Protein AF-A0A9D5ZV76-F1 (afdb_monomer_lite)

Structure (mmCIF, N/CA/C/O backbone):
data_AF-A0A9D5ZV76-F1
#
_entry.id   AF-A0A9D5ZV76-F1
#
loop_
_atom_site.group_PDB
_atom_site.id
_atom_site.type_symbol
_atom_site.label_atom_id
_atom_site.label_alt_id
_atom_site.label_comp_id
_atom_site.label_asym_id
_atom_site.label_entity_id
_atom_site.label_seq_id
_atom_site.pdbx_PDB_ins_code
_atom_site.Cartn_x
_atom_site.Cartn_y
_atom_site.Cartn_z
_atom_site.occupancy
_atom_site.B_iso_or_equiv
_atom_site.auth_seq_id
_atom_site.auth_comp_id
_atom_site.auth_asym_id
_atom_site.auth_atom_id
_atom_site.pdbx_PDB_model_num
ATOM 1 N N . MET A 1 1 ? 15.035 58.377 7.383 1.00 55.41 1 MET A N 1
ATOM 2 C CA . MET A 1 1 ? 15.028 57.016 6.794 1.00 55.41 1 MET A CA 1
ATOM 3 C C . MET A 1 1 ? 15.167 56.003 7.916 1.00 55.41 1 MET A C 1
ATOM 5 O O . MET A 1 1 ? 16.217 55.936 8.545 1.00 55.41 1 MET A O 1
ATOM 9 N N . ASN A 1 2 ? 14.094 55.275 8.219 1.00 76.81 2 ASN A N 1
ATOM 10 C CA . ASN A 1 2 ? 14.031 54.406 9.392 1.00 76.81 2 ASN A CA 1
ATOM 11 C C . ASN A 1 2 ? 14.701 53.069 9.065 1.00 76.81 2 ASN A C 1
ATOM 13 O O . ASN A 1 2 ? 14.183 52.285 8.274 1.00 76.81 2 ASN A O 1
ATOM 17 N N . LYS A 1 3 ? 15.867 52.813 9.670 1.00 83.25 3 LYS A N 1
ATOM 18 C CA . LYS A 1 3 ? 16.652 51.578 9.477 1.00 83.25 3 LYS A CA 1
ATOM 19 C C . LYS A 1 3 ? 15.865 50.304 9.829 1.00 83.25 3 LYS A C 1
ATOM 21 O O . LYS A 1 3 ? 16.201 49.228 9.349 1.00 83.25 3 LYS A O 1
ATOM 26 N N . SER A 1 4 ? 14.802 50.433 10.622 1.00 85.06 4 SER A N 1
ATOM 27 C CA . SER A 1 4 ? 13.889 49.347 10.987 1.00 85.06 4 SER A CA 1
ATOM 28 C C . SER A 1 4 ? 13.090 48.783 9.805 1.00 85.06 4 SER A C 1
ATOM 30 O O . SER A 1 4 ? 12.736 47.608 9.838 1.00 85.06 4 SER A O 1
ATOM 32 N N . GLY A 1 5 ? 12.849 49.564 8.744 1.00 89.06 5 GLY A N 1
ATOM 33 C CA . GLY A 1 5 ? 12.076 49.103 7.583 1.00 89.06 5 GLY A CA 1
ATOM 34 C C . GLY A 1 5 ? 12.747 47.952 6.826 1.00 89.06 5 GLY A C 1
ATOM 35 O O . GLY A 1 5 ? 12.095 46.963 6.508 1.00 89.06 5 GLY A O 1
ATOM 36 N N . TYR A 1 6 ? 14.065 48.036 6.616 1.00 92.44 6 TYR A N 1
ATOM 37 C CA . TYR A 1 6 ? 14.824 47.024 5.868 1.00 92.44 6 TYR A CA 1
ATOM 38 C C . TYR A 1 6 ? 14.923 45.679 6.602 1.00 92.44 6 TYR A C 1
ATOM 40 O O . TYR A 1 6 ? 14.902 44.617 5.978 1.00 92.44 6 TYR A O 1
ATOM 48 N N . TRP A 1 7 ? 14.989 45.713 7.935 1.00 95.50 7 TRP A N 1
ATOM 49 C CA . TRP A 1 7 ? 15.006 44.499 8.751 1.00 95.50 7 TRP A CA 1
ATOM 50 C C . TRP A 1 7 ? 13.675 43.751 8.693 1.00 95.50 7 TRP A C 1
ATOM 52 O O . TRP A 1 7 ? 13.670 42.531 8.544 1.00 95.50 7 TRP A O 1
ATOM 62 N N . LEU A 1 8 ? 12.551 44.473 8.735 1.00 94.44 8 LEU A N 1
ATOM 63 C CA . LEU A 1 8 ? 11.224 43.866 8.617 1.00 94.44 8 LEU A CA 1
ATOM 64 C C . LEU A 1 8 ? 11.006 43.231 7.239 1.00 94.44 8 LEU A C 1
ATOM 66 O O . LEU A 1 8 ? 10.490 42.118 7.161 1.00 94.44 8 LEU A O 1
ATOM 70 N N . THR A 1 9 ? 11.454 43.880 6.158 1.00 94.94 9 THR A N 1
ATOM 71 C CA . THR A 1 9 ? 11.367 43.293 4.810 1.00 94.94 9 THR A CA 1
ATOM 72 C C . THR A 1 9 ? 12.230 42.040 4.669 1.00 94.94 9 THR A C 1
ATOM 74 O O . THR A 1 9 ? 11.778 41.051 4.094 1.00 94.94 9 THR A O 1
ATOM 77 N N . GLY A 1 10 ? 13.444 42.046 5.234 1.00 95.81 10 GLY A N 1
ATOM 78 C CA . GLY A 1 10 ? 14.329 40.879 5.219 1.00 95.81 10 GLY A CA 1
ATOM 79 C C . GLY A 1 10 ? 13.747 39.697 5.996 1.00 95.81 10 GLY A C 1
ATOM 80 O O . GLY A 1 10 ? 13.737 38.573 5.496 1.00 95.81 10 GLY A O 1
ATOM 81 N N . LEU A 1 11 ? 13.190 39.956 7.183 1.00 96.94 11 LEU A N 1
ATOM 82 C CA . LEU A 1 11 ? 12.533 38.929 7.992 1.00 96.94 11 LEU A CA 1
ATOM 83 C C . LEU A 1 11 ? 11.298 38.349 7.286 1.00 96.94 11 LEU A C 1
ATOM 85 O O . LEU A 1 11 ? 11.102 37.136 7.301 1.00 96.94 11 LEU A O 1
ATOM 89 N N . GLY A 1 12 ? 10.496 39.193 6.629 1.00 97.75 12 GLY A N 1
ATOM 90 C CA . GLY A 1 12 ? 9.333 38.746 5.859 1.00 97.75 12 GLY A CA 1
ATOM 91 C C . GLY A 1 12 ? 9.705 37.789 4.723 1.00 97.75 12 GLY A C 1
ATOM 92 O O . GLY A 1 12 ? 9.112 36.718 4.603 1.00 97.75 12 GLY A O 1
ATOM 93 N N . LEU A 1 13 ? 10.734 38.129 3.939 1.00 97.50 13 LEU A N 1
ATOM 94 C CA . LEU A 1 13 ? 11.263 37.264 2.875 1.00 97.50 13 LEU A CA 1
ATOM 95 C C . LEU A 1 13 ? 11.788 35.930 3.422 1.00 97.50 13 LEU A C 1
ATOM 97 O O . LEU A 1 13 ? 11.512 34.877 2.848 1.00 97.50 13 LEU A O 1
ATOM 101 N N . PHE A 1 14 ? 12.501 35.963 4.549 1.00 97.50 14 PHE A N 1
ATOM 102 C CA . PHE A 1 14 ? 13.021 34.755 5.186 1.00 97.50 14 PHE A CA 1
ATOM 103 C C . PHE A 1 14 ? 11.900 33.816 5.651 1.00 97.50 14 PHE A C 1
ATOM 105 O O . PHE A 1 14 ? 11.930 32.624 5.345 1.00 97.50 14 PHE A O 1
ATOM 112 N N . LEU A 1 15 ? 10.886 34.346 6.343 1.00 98.19 15 LEU A N 1
ATOM 113 C CA . LEU A 1 15 ? 9.745 33.553 6.807 1.00 98.19 15 LEU A CA 1
ATOM 114 C C . LEU A 1 15 ? 8.956 32.959 5.638 1.00 98.19 15 LEU A C 1
ATOM 116 O O . LEU A 1 15 ? 8.587 31.788 5.681 1.00 98.19 15 LEU A O 1
ATOM 120 N N . MET A 1 16 ? 8.762 33.724 4.562 1.00 98.00 16 MET A N 1
ATOM 121 C CA . MET A 1 16 ? 8.108 33.224 3.352 1.00 98.00 16 MET A CA 1
ATOM 122 C C . MET A 1 16 ? 8.901 32.076 2.706 1.00 98.00 16 MET A C 1
ATOM 124 O O . MET A 1 16 ? 8.315 31.063 2.316 1.00 98.00 16 MET A O 1
ATOM 128 N N . GLY A 1 17 ? 10.232 32.189 2.652 1.00 97.62 17 GLY A N 1
ATOM 129 C CA . GLY A 1 17 ? 11.115 31.111 2.206 1.00 97.62 17 GLY A CA 1
ATOM 130 C C . GLY A 1 17 ? 11.022 29.865 3.092 1.00 97.62 17 GLY A C 1
ATOM 131 O O . GLY A 1 17 ? 10.865 28.759 2.576 1.00 97.62 17 GLY A O 1
ATOM 132 N N . ALA A 1 18 ? 11.033 30.034 4.418 1.00 97.75 18 ALA A N 1
ATOM 133 C CA . ALA A 1 18 ? 10.911 28.932 5.373 1.00 97.75 18 ALA A CA 1
ATOM 134 C C . ALA A 1 18 ? 9.564 28.200 5.250 1.00 97.75 18 ALA A C 1
ATOM 136 O O . ALA A 1 18 ? 9.533 26.970 5.205 1.00 97.75 18 ALA A O 1
ATOM 137 N N . CYS A 1 19 ? 8.457 28.939 5.122 1.00 97.50 19 CYS A N 1
ATOM 138 C CA . CYS A 1 19 ? 7.135 28.355 4.895 1.00 97.50 19 CYS A CA 1
ATOM 139 C C . CYS A 1 19 ? 7.075 27.588 3.567 1.00 97.50 19 CYS A C 1
ATOM 141 O O . CYS A 1 19 ? 6.565 26.470 3.527 1.00 97.50 19 CYS A O 1
ATOM 143 N N . THR A 1 20 ? 7.639 28.150 2.494 1.00 97.69 20 THR A N 1
ATOM 144 C CA . THR A 1 20 ? 7.675 27.494 1.177 1.00 97.69 20 THR A CA 1
ATOM 145 C C . THR A 1 20 ? 8.504 26.207 1.228 1.00 97.69 20 THR A C 1
ATOM 147 O O . THR A 1 20 ? 8.063 25.171 0.733 1.00 97.69 20 THR A O 1
ATOM 150 N N . GLY A 1 21 ? 9.665 26.236 1.891 1.00 96.69 21 GLY A N 1
ATOM 151 C CA . GLY A 1 21 ? 10.516 25.062 2.090 1.00 96.69 21 GLY A CA 1
ATOM 152 C C . GLY A 1 21 ? 9.842 23.968 2.920 1.00 96.69 21 GLY A C 1
ATOM 153 O O . GLY A 1 21 ? 9.902 22.798 2.549 1.00 96.69 21 GLY A O 1
ATOM 154 N N . ALA A 1 22 ? 9.145 24.334 4.000 1.00 96.06 22 ALA A N 1
ATOM 155 C CA . ALA A 1 22 ? 8.416 23.381 4.835 1.00 96.06 22 ALA A CA 1
ATOM 156 C C . ALA A 1 22 ? 7.269 22.699 4.071 1.00 96.06 22 ALA A C 1
ATOM 158 O O . ALA A 1 22 ? 7.100 21.485 4.174 1.00 96.06 22 ALA A O 1
ATOM 159 N N . LEU A 1 23 ? 6.515 23.455 3.266 1.00 95.62 23 LEU A N 1
ATOM 160 C CA . LEU A 1 23 ? 5.439 22.904 2.438 1.00 95.62 23 LEU A CA 1
ATOM 161 C C . LEU A 1 23 ? 5.978 21.995 1.330 1.00 95.62 23 LEU A C 1
ATOM 163 O O . LEU A 1 23 ? 5.453 20.900 1.135 1.00 95.62 23 LEU A O 1
ATOM 167 N N . ALA A 1 24 ? 7.046 22.410 0.643 1.00 94.12 24 ALA A N 1
ATOM 168 C CA . ALA A 1 24 ? 7.687 21.596 -0.386 1.00 94.12 24 ALA A CA 1
ATOM 169 C C . ALA A 1 24 ? 8.239 20.282 0.194 1.00 94.12 24 ALA A C 1
ATOM 171 O O . ALA A 1 24 ? 8.002 19.214 -0.367 1.00 94.12 24 ALA A O 1
ATOM 172 N N . MET A 1 25 ? 8.909 20.343 1.351 1.00 93.12 25 MET A N 1
ATOM 173 C CA . MET A 1 25 ? 9.415 19.155 2.042 1.00 93.12 25 MET A CA 1
ATOM 174 C C . MET A 1 25 ? 8.275 18.250 2.527 1.00 93.12 25 MET A C 1
ATOM 176 O O . MET A 1 25 ? 8.354 17.034 2.375 1.00 93.12 25 MET A O 1
ATOM 180 N N . GLY A 1 26 ? 7.193 18.822 3.062 1.00 85.00 26 GLY A N 1
ATOM 181 C CA . GLY A 1 26 ? 6.014 18.064 3.485 1.00 85.00 26 GLY A CA 1
ATOM 182 C C . GLY A 1 26 ? 5.343 17.326 2.326 1.00 85.00 26 GLY A C 1
ATOM 183 O O . GLY A 1 26 ? 5.032 16.143 2.451 1.00 85.00 26 GLY A O 1
ATOM 184 N N . ALA A 1 27 ? 5.185 17.988 1.177 1.00 84.56 27 ALA A N 1
ATOM 185 C CA . ALA A 1 27 ? 4.652 17.365 -0.032 1.00 84.56 27 ALA A CA 1
ATOM 186 C C . ALA A 1 27 ? 5.570 16.246 -0.549 1.00 84.56 27 ALA A C 1
ATOM 188 O O . ALA A 1 27 ? 5.090 15.167 -0.892 1.00 84.56 27 ALA A O 1
ATOM 189 N N . TRP A 1 28 ? 6.886 16.472 -0.547 1.00 85.12 28 TRP A N 1
ATOM 190 C CA . TRP A 1 28 ? 7.865 15.473 -0.972 1.00 85.12 28 TRP A CA 1
ATOM 191 C C . TRP A 1 28 ? 7.880 14.244 -0.057 1.00 85.12 28 TRP A C 1
ATOM 193 O O . TRP A 1 28 ? 7.827 13.120 -0.547 1.00 85.12 28 TRP A O 1
ATOM 203 N N . LEU A 1 29 ? 7.869 14.435 1.266 1.00 82.06 29 LEU A N 1
ATOM 204 C CA . LEU A 1 29 ? 7.793 13.337 2.235 1.00 82.06 29 LEU A CA 1
ATOM 205 C C . LEU A 1 29 ? 6.485 12.554 2.116 1.00 82.06 29 LEU A C 1
ATOM 207 O O . LEU A 1 29 ? 6.484 11.337 2.284 1.00 82.06 29 LEU A O 1
ATOM 211 N N . PHE A 1 30 ? 5.377 13.230 1.813 1.00 76.38 30 PHE A N 1
ATOM 212 C CA . PHE A 1 30 ? 4.097 12.567 1.598 1.00 76.38 30 PHE A CA 1
ATOM 213 C C . PHE A 1 30 ? 4.098 11.718 0.319 1.00 76.38 30 PHE A C 1
ATOM 215 O O . PHE A 1 30 ? 3.565 10.609 0.317 1.00 76.38 30 PHE A O 1
ATOM 222 N N . ASP A 1 31 ? 4.726 12.211 -0.752 1.00 74.19 31 ASP A N 1
ATOM 223 C CA . ASP A 1 31 ? 4.812 11.500 -2.030 1.00 74.19 31 ASP A CA 1
ATOM 224 C C . ASP A 1 31 ? 5.818 10.334 -1.984 1.00 74.19 31 ASP A C 1
ATOM 226 O O . ASP A 1 31 ? 5.515 9.237 -2.450 1.00 74.19 31 ASP A O 1
ATOM 230 N N . MET A 1 32 ? 6.978 10.519 -1.340 1.00 74.75 32 MET A N 1
ATOM 231 C CA . MET A 1 32 ? 7.972 9.453 -1.149 1.00 74.75 32 MET A CA 1
ATOM 232 C C . MET A 1 32 ? 7.568 8.423 -0.091 1.00 74.75 32 MET A C 1
ATOM 234 O O . MET A 1 32 ? 7.885 7.242 -0.222 1.00 74.75 32 MET A O 1
ATOM 238 N N . GLY A 1 33 ? 6.901 8.858 0.978 1.00 71.75 33 GLY A N 1
ATOM 239 C CA . GLY A 1 33 ? 6.604 8.021 2.138 1.00 71.7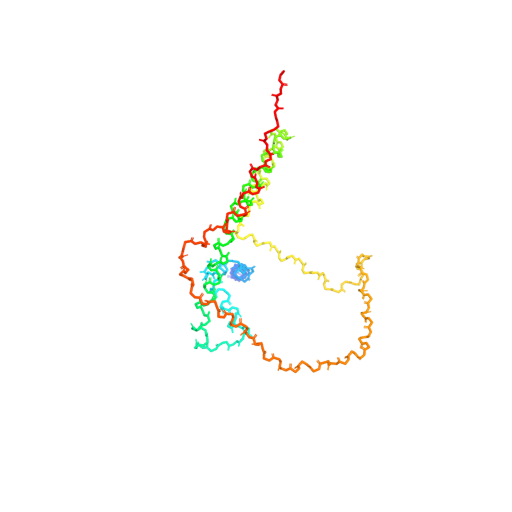5 33 GLY A CA 1
ATOM 240 C C . GLY A 1 33 ? 5.453 7.042 1.930 1.00 71.75 33 GLY A C 1
ATOM 241 O O . GLY A 1 33 ? 5.257 6.160 2.764 1.00 71.75 33 GLY A O 1
ATOM 242 N N . ASN A 1 34 ? 4.689 7.170 0.839 1.00 74.88 34 ASN A N 1
ATOM 243 C CA . ASN A 1 34 ? 3.498 6.362 0.613 1.00 74.88 34 ASN A CA 1
ATOM 244 C C . ASN A 1 34 ? 3.615 5.484 -0.648 1.00 74.88 34 ASN A C 1
ATOM 246 O O . ASN A 1 34 ? 3.004 5.781 -1.680 1.00 74.88 34 ASN A O 1
ATOM 250 N N . PRO A 1 35 ? 4.357 4.359 -0.582 1.00 72.56 35 PRO A N 1
ATOM 251 C CA . PRO A 1 35 ? 4.463 3.421 -1.702 1.00 72.56 35 PRO A CA 1
ATOM 252 C C . PRO A 1 35 ? 3.092 2.880 -2.136 1.00 72.56 35 PRO A C 1
ATOM 254 O O . PRO A 1 35 ? 2.901 2.566 -3.310 1.00 72.56 35 PRO A O 1
ATOM 257 N N . MET A 1 36 ? 2.117 2.837 -1.221 1.00 73.19 36 MET A N 1
ATOM 258 C CA . MET A 1 36 ? 0.745 2.437 -1.533 1.00 73.19 36 MET A CA 1
ATOM 259 C C . MET A 1 36 ? 0.010 3.491 -2.363 1.00 73.19 36 MET A C 1
ATOM 261 O O . MET A 1 36 ? -0.656 3.124 -3.323 1.00 73.19 36 MET A O 1
ATOM 265 N N . ALA A 1 37 ? 0.187 4.787 -2.088 1.00 78.56 37 ALA A N 1
ATOM 266 C CA . ALA A 1 37 ? -0.384 5.845 -2.929 1.00 78.56 37 ALA A CA 1
ATOM 267 C C . ALA A 1 37 ? 0.194 5.812 -4.353 1.00 78.56 37 ALA A C 1
ATOM 269 O O . ALA A 1 37 ? -0.525 6.014 -5.333 1.00 78.56 37 ALA A O 1
ATOM 270 N N . ARG A 1 38 ? 1.490 5.502 -4.489 1.00 79.62 38 ARG A N 1
ATOM 271 C CA . ARG A 1 38 ? 2.120 5.298 -5.802 1.00 79.62 38 ARG A CA 1
ATOM 272 C C . ARG A 1 38 ? 1.527 4.082 -6.528 1.00 79.62 38 ARG A C 1
ATOM 274 O O . ARG A 1 38 ? 1.250 4.165 -7.724 1.00 79.62 38 ARG A O 1
ATOM 281 N N . MET A 1 39 ? 1.282 2.986 -5.807 1.00 84.56 39 MET A N 1
ATOM 282 C CA . MET A 1 39 ? 0.600 1.798 -6.333 1.00 84.56 39 MET A CA 1
ATOM 283 C C . MET A 1 39 ? -0.852 2.087 -6.747 1.00 84.56 39 MET A C 1
ATOM 285 O O . MET A 1 39 ? -1.285 1.595 -7.783 1.00 84.56 39 MET A O 1
ATOM 289 N N . GLU A 1 40 ? -1.594 2.904 -5.996 1.00 83.06 40 GLU A N 1
ATOM 290 C CA . GLU A 1 40 ? -2.968 3.305 -6.338 1.00 83.06 40 GLU A CA 1
ATOM 291 C C . GLU A 1 40 ? -3.028 4.162 -7.609 1.00 83.06 40 GLU A C 1
ATOM 293 O O . GLU A 1 40 ? -3.902 3.946 -8.445 1.00 83.06 40 GLU A O 1
ATOM 298 N N . ARG A 1 41 ? -2.083 5.096 -7.798 1.00 84.88 41 ARG A N 1
ATOM 299 C CA . ARG A 1 41 ? -2.043 5.959 -8.994 1.00 84.88 41 ARG A CA 1
ATOM 300 C C . ARG A 1 41 ? -1.681 5.200 -10.271 1.00 84.88 41 ARG A C 1
ATOM 302 O O . ARG A 1 41 ? -2.255 5.474 -11.318 1.00 84.88 41 ARG A O 1
ATOM 309 N N . MET A 1 42 ? -0.700 4.299 -10.205 1.00 88.81 42 MET A N 1
ATOM 310 C CA . MET A 1 42 ? -0.189 3.592 -11.392 1.00 88.81 42 MET A CA 1
ATOM 311 C C . MET A 1 42 ? -0.889 2.248 -11.632 1.00 88.81 42 MET A C 1
ATOM 313 O O . MET A 1 42 ? -0.852 1.716 -12.738 1.00 88.81 42 MET A O 1
ATOM 317 N N . GLY A 1 43 ? -1.526 1.693 -10.602 1.00 91.56 43 GLY A N 1
ATOM 318 C CA . GLY A 1 43 ? -2.043 0.333 -10.585 1.00 91.56 43 GLY A CA 1
ATOM 319 C C . GLY A 1 43 ? -0.995 -0.690 -10.114 1.00 91.56 43 GLY A C 1
ATOM 320 O O . GLY A 1 43 ? 0.216 -0.475 -10.247 1.00 91.56 43 GLY A O 1
ATOM 321 N N . PRO A 1 44 ? -1.440 -1.842 -9.579 1.00 90.94 44 PRO A N 1
ATOM 322 C CA . PRO A 1 44 ? -0.557 -2.847 -8.986 1.00 90.94 44 PRO A CA 1
ATOM 323 C C . PRO A 1 44 ? 0.411 -3.459 -10.006 1.00 90.94 44 PRO A C 1
ATOM 325 O O . PRO A 1 44 ? 1.592 -3.620 -9.711 1.00 90.94 44 PRO A O 1
ATOM 328 N N . ALA A 1 45 ? -0.051 -3.739 -11.228 1.00 93.69 45 ALA A N 1
ATOM 329 C CA . ALA A 1 45 ? 0.796 -4.305 -12.277 1.00 93.69 45 ALA A CA 1
ATOM 330 C C . ALA A 1 45 ? 1.903 -3.333 -12.717 1.00 93.69 45 ALA A C 1
ATOM 332 O O . ALA A 1 45 ? 3.059 -3.734 -12.848 1.00 93.69 45 ALA A O 1
ATOM 333 N N . ALA A 1 46 ? 1.580 -2.047 -12.883 1.00 93.94 46 ALA A N 1
ATOM 334 C CA . ALA A 1 46 ? 2.562 -1.034 -13.259 1.00 93.94 46 ALA A CA 1
ATOM 335 C C . ALA A 1 46 ? 3.585 -0.787 -12.144 1.00 93.94 46 ALA A C 1
ATOM 337 O O . ALA A 1 46 ? 4.766 -0.635 -12.433 1.00 93.94 46 ALA A O 1
ATOM 338 N N . PHE A 1 47 ? 3.153 -0.804 -10.878 1.00 93.50 47 PHE A N 1
ATOM 339 C CA . PHE A 1 47 ? 4.050 -0.685 -9.728 1.00 93.50 47 PHE A CA 1
ATOM 340 C C . PHE A 1 47 ? 5.068 -1.833 -9.665 1.00 93.50 47 PHE A C 1
ATOM 342 O O . PHE A 1 47 ? 6.257 -1.596 -9.456 1.00 93.50 47 PHE A O 1
ATOM 349 N N . ILE A 1 48 ? 4.627 -3.073 -9.899 1.00 94.44 48 ILE A N 1
ATOM 350 C CA . ILE A 1 48 ? 5.534 -4.227 -9.963 1.00 94.44 48 ILE A CA 1
ATOM 351 C C . ILE A 1 48 ? 6.465 -4.128 -11.173 1.00 94.44 48 ILE A C 1
ATOM 353 O O . ILE A 1 48 ? 7.659 -4.380 -11.032 1.00 94.44 48 ILE A O 1
ATOM 357 N N . MET A 1 49 ? 5.959 -3.716 -12.339 1.00 97.25 49 MET A N 1
ATOM 358 C CA . MET A 1 49 ? 6.799 -3.527 -13.525 1.00 97.25 49 MET A CA 1
ATOM 359 C C . MET A 1 49 ? 7.861 -2.443 -13.330 1.00 97.25 49 MET A C 1
ATOM 361 O O . MET A 1 49 ? 8.994 -2.662 -13.732 1.00 97.25 49 MET A O 1
ATOM 365 N N . ASP A 1 50 ? 7.526 -1.315 -12.698 1.00 94.62 50 ASP A N 1
ATOM 366 C CA . ASP A 1 50 ? 8.477 -0.242 -12.362 1.00 94.62 50 ASP A CA 1
ATOM 367 C C . ASP A 1 50 ? 9.600 -0.756 -11.453 1.00 94.62 50 ASP A C 1
ATOM 369 O O . ASP A 1 50 ? 10.777 -0.484 -11.681 1.00 94.62 50 ASP A O 1
ATOM 373 N N . ARG A 1 51 ? 9.248 -1.588 -10.466 1.00 93.94 51 ARG A N 1
ATOM 374 C CA . ARG A 1 51 ? 10.235 -2.190 -9.572 1.00 93.94 51 ARG A CA 1
ATOM 375 C C . ARG A 1 51 ? 11.128 -3.204 -10.289 1.00 93.94 51 ARG A C 1
ATOM 377 O O . ARG A 1 51 ? 12.345 -3.133 -10.139 1.00 93.94 51 ARG A O 1
ATOM 384 N N . LEU A 1 52 ? 10.543 -4.097 -11.091 1.00 96.38 52 LEU A N 1
ATOM 385 C CA . LEU A 1 52 ? 11.296 -5.061 -11.904 1.00 96.38 52 LEU A CA 1
ATOM 386 C C . LEU A 1 52 ? 12.250 -4.352 -12.869 1.00 96.38 52 LEU A C 1
ATOM 388 O O . LEU A 1 52 ? 13.391 -4.776 -13.014 1.00 96.38 52 LEU A O 1
ATOM 392 N N . ASP A 1 53 ? 11.801 -3.263 -13.488 1.00 96.00 53 ASP A N 1
ATOM 393 C CA . ASP A 1 53 ? 12.622 -2.457 -14.387 1.00 96.00 53 ASP A CA 1
ATOM 394 C C . ASP A 1 53 ? 13.802 -1.814 -13.640 1.00 96.00 53 ASP A C 1
ATOM 396 O O . ASP A 1 53 ? 14.944 -1.916 -14.083 1.00 96.00 53 ASP A O 1
ATOM 400 N N . SER A 1 54 ? 13.550 -1.246 -12.452 1.00 94.44 54 SER A N 1
ATOM 401 C CA . SER A 1 54 ? 14.586 -0.605 -11.628 1.00 94.44 54 SER A CA 1
ATOM 402 C C . SER A 1 54 ? 15.647 -1.571 -11.088 1.00 94.44 54 SER A C 1
ATOM 404 O O . SER A 1 54 ? 16.812 -1.197 -10.976 1.00 94.44 54 SER A O 1
ATOM 406 N N . GLU A 1 55 ? 15.262 -2.806 -10.753 1.00 96.88 55 GLU A N 1
ATOM 407 C CA . GLU A 1 55 ? 16.161 -3.789 -10.135 1.00 96.88 55 GLU A CA 1
ATOM 408 C C . GLU A 1 55 ? 16.918 -4.626 -11.178 1.00 96.88 55 GLU A C 1
ATOM 410 O O . GLU A 1 55 ? 18.051 -5.036 -10.928 1.00 96.88 55 GLU A O 1
ATOM 415 N N . LEU A 1 56 ? 16.313 -4.882 -12.344 1.00 97.69 56 LEU A N 1
ATOM 416 C CA . LEU A 1 56 ? 16.862 -5.785 -13.365 1.00 97.69 56 LEU A CA 1
ATOM 417 C C . LEU A 1 56 ? 17.367 -5.061 -14.620 1.00 97.69 56 LEU A C 1
ATOM 419 O O . LEU A 1 56 ? 17.968 -5.715 -15.471 1.00 97.69 56 LEU A O 1
ATOM 423 N N . ALA A 1 57 ? 17.127 -3.749 -14.744 1.00 96.62 57 ALA A N 1
ATOM 424 C CA . ALA A 1 57 ? 17.453 -2.943 -15.923 1.00 96.62 57 ALA A CA 1
ATOM 425 C C . ALA A 1 57 ? 16.934 -3.590 -17.224 1.00 96.62 57 ALA A C 1
ATOM 427 O O . ALA A 1 57 ? 17.700 -3.928 -18.131 1.00 96.62 57 ALA A O 1
ATOM 428 N N . LEU A 1 58 ? 15.617 -3.820 -17.294 1.00 96.69 58 LEU A N 1
ATOM 429 C CA . LEU A 1 58 ? 14.993 -4.533 -18.408 1.00 96.69 58 LEU A CA 1
ATOM 430 C C . LEU A 1 58 ? 15.107 -3.730 -19.712 1.00 96.69 58 LEU A C 1
ATOM 432 O O . LEU A 1 58 ? 14.936 -2.515 -19.759 1.00 96.69 58 LEU A O 1
ATOM 436 N N . THR A 1 59 ? 15.334 -4.424 -20.828 1.00 97.88 59 THR A N 1
ATOM 437 C CA . THR A 1 59 ? 15.218 -3.788 -22.151 1.00 97.88 59 THR A CA 1
ATOM 438 C C . THR A 1 59 ? 13.751 -3.513 -22.495 1.00 97.88 59 THR A C 1
ATOM 440 O O . THR A 1 59 ? 12.856 -4.233 -22.047 1.00 97.88 59 THR A O 1
ATOM 443 N N . VAL A 1 60 ? 13.491 -2.535 -23.373 1.00 97.12 60 VAL A N 1
ATOM 444 C CA . VAL A 1 60 ? 12.127 -2.198 -23.841 1.00 97.12 60 VAL A CA 1
ATOM 445 C C . VAL A 1 60 ? 11.386 -3.438 -24.351 1.00 97.12 60 VAL A C 1
ATOM 447 O O . VAL A 1 60 ? 10.256 -3.702 -23.950 1.00 97.12 60 VAL A O 1
ATOM 450 N N . ARG A 1 61 ? 12.064 -4.272 -25.147 1.00 97.44 61 ARG A N 1
ATOM 451 C CA . ARG A 1 61 ? 11.487 -5.510 -25.683 1.00 97.44 61 ARG A CA 1
ATOM 452 C C . ARG A 1 61 ? 11.150 -6.530 -24.590 1.00 97.44 61 ARG A C 1
ATOM 454 O O . ARG A 1 61 ? 10.118 -7.186 -24.669 1.00 97.44 61 ARG A O 1
ATOM 461 N N . GLN A 1 62 ? 12.001 -6.697 -23.574 1.00 97.81 62 GLN A N 1
ATOM 462 C CA . GLN A 1 62 ? 11.695 -7.591 -22.447 1.00 97.81 62 GLN A CA 1
ATOM 463 C C . GLN A 1 62 ? 10.511 -7.070 -21.639 1.00 97.81 62 GLN A C 1
ATOM 465 O O . GLN A 1 62 ? 9.634 -7.847 -21.269 1.00 97.81 62 GLN A O 1
ATOM 470 N N . ARG A 1 63 ? 10.461 -5.757 -21.411 1.00 97.56 63 ARG A N 1
ATOM 471 C CA . ARG A 1 63 ? 9.358 -5.105 -20.711 1.00 97.56 63 ARG A CA 1
ATOM 472 C C . ARG A 1 63 ? 8.024 -5.349 -21.416 1.00 97.56 63 ARG A C 1
ATOM 474 O O . ARG A 1 63 ? 7.069 -5.736 -20.751 1.00 97.56 63 ARG A O 1
ATOM 481 N N . GLU A 1 64 ? 7.973 -5.194 -22.738 1.00 97.50 64 GLU A N 1
ATOM 482 C CA . GLU A 1 64 ? 6.777 -5.467 -23.553 1.00 97.50 64 GLU A CA 1
ATOM 483 C C . GLU A 1 64 ? 6.304 -6.924 -23.450 1.00 97.50 64 GLU A C 1
ATOM 485 O O . GLU A 1 64 ? 5.103 -7.179 -23.409 1.00 97.50 64 GLU A O 1
ATOM 490 N N . LEU A 1 65 ? 7.234 -7.880 -23.357 1.00 97.69 65 LEU A N 1
ATOM 491 C CA . LEU A 1 65 ? 6.909 -9.303 -23.221 1.00 97.69 65 LEU A CA 1
ATOM 492 C C . LEU A 1 65 ? 6.466 -9.687 -21.800 1.00 97.69 65 LEU A C 1
ATOM 494 O O . LEU A 1 65 ? 5.601 -10.546 -21.639 1.00 97.69 65 LEU A O 1
ATOM 498 N N . ILE A 1 66 ? 7.050 -9.071 -20.769 1.00 97.75 66 ILE A N 1
ATOM 499 C CA . ILE A 1 66 ? 6.785 -9.397 -19.357 1.00 97.75 66 ILE A CA 1
ATOM 500 C C . ILE A 1 66 ? 5.521 -8.697 -18.844 1.00 97.75 66 ILE A C 1
ATOM 502 O O . ILE A 1 66 ? 4.776 -9.284 -18.057 1.00 97.75 66 ILE A O 1
ATOM 506 N N . ALA A 1 67 ? 5.248 -7.471 -19.301 1.00 97.25 67 ALA A N 1
ATOM 507 C CA . ALA A 1 67 ? 4.099 -6.676 -18.873 1.00 97.25 67 ALA A CA 1
ATOM 508 C C . ALA A 1 67 ? 2.753 -7.435 -18.896 1.00 97.25 67 ALA A C 1
ATOM 510 O O . ALA A 1 67 ? 2.072 -7.422 -17.866 1.00 97.25 67 ALA A O 1
ATOM 511 N N . PRO A 1 68 ? 2.356 -8.136 -19.982 1.00 97.75 68 PRO A N 1
ATOM 512 C CA . PRO A 1 68 ? 1.089 -8.870 -19.993 1.00 97.75 68 PRO A CA 1
ATOM 513 C C . PRO A 1 68 ? 1.066 -10.038 -18.997 1.00 97.75 68 PRO A C 1
ATOM 515 O O . PRO A 1 68 ? 0.025 -10.300 -18.402 1.00 97.75 68 PRO A O 1
ATOM 518 N N . VAL A 1 69 ? 2.203 -10.701 -18.754 1.00 97.75 69 VAL A N 1
ATOM 519 C CA . VAL A 1 69 ? 2.300 -11.808 -17.785 1.00 97.75 69 VAL A CA 1
ATOM 520 C C . VAL A 1 69 ? 2.094 -11.295 -16.360 1.00 97.75 69 VAL A C 1
ATOM 522 O O . VAL A 1 69 ? 1.350 -11.892 -15.583 1.00 97.75 69 VAL A O 1
ATOM 525 N N . VAL A 1 70 ? 2.719 -10.167 -16.011 1.00 97.50 70 VAL A N 1
ATOM 526 C CA . VAL A 1 70 ? 2.547 -9.543 -14.690 1.00 97.50 70 VAL A CA 1
ATOM 527 C C . VAL A 1 70 ? 1.106 -9.078 -14.494 1.00 97.50 70 VAL A C 1
ATOM 529 O O . VAL A 1 70 ? 0.535 -9.338 -13.436 1.00 97.50 70 VAL A O 1
ATOM 532 N N . ALA A 1 71 ? 0.502 -8.447 -15.506 1.00 96.56 71 ALA A N 1
ATOM 533 C CA . ALA A 1 71 ? -0.899 -8.032 -15.455 1.00 96.56 71 ALA A CA 1
ATOM 534 C C . ALA A 1 71 ? -1.834 -9.228 -15.204 1.00 96.56 71 ALA A C 1
ATOM 536 O O . ALA A 1 71 ? -2.613 -9.208 -14.254 1.00 96.56 71 ALA A O 1
ATOM 537 N N . GLU A 1 72 ? -1.675 -10.315 -15.962 1.00 97.44 72 GLU A N 1
ATOM 538 C CA . GLU A 1 72 ? -2.481 -11.530 -15.802 1.00 97.44 72 GLU A CA 1
ATOM 539 C C . GLU A 1 72 ? -2.340 -12.152 -14.401 1.00 97.44 72 GLU A C 1
ATOM 541 O O . GLU A 1 72 ? -3.329 -12.578 -13.796 1.00 97.44 72 GLU A O 1
ATOM 546 N N . VAL A 1 73 ? -1.119 -12.214 -13.860 1.00 97.31 73 VAL A N 1
ATOM 547 C CA . VAL A 1 73 ? -0.878 -12.747 -12.510 1.00 97.31 73 VAL A CA 1
ATOM 548 C C . VAL A 1 73 ? -1.526 -11.860 -11.445 1.00 97.31 73 VAL A C 1
ATOM 550 O O . VAL A 1 73 ? -2.128 -12.390 -10.508 1.00 97.31 73 VAL A O 1
ATOM 553 N N . MET A 1 74 ? -1.445 -10.533 -11.585 1.00 95.06 74 MET A N 1
ATOM 554 C CA . MET A 1 74 ? -2.093 -9.596 -10.660 1.00 95.06 74 MET A CA 1
ATOM 555 C C . MET A 1 74 ? -3.617 -9.719 -10.705 1.00 95.06 74 MET A C 1
ATOM 557 O O . MET A 1 74 ? -4.241 -9.810 -9.648 1.00 95.06 74 MET A O 1
ATOM 561 N N . ASP A 1 75 ? -4.207 -9.816 -11.896 1.00 95.19 75 ASP A N 1
ATOM 562 C CA . ASP A 1 75 ? -5.655 -9.971 -12.070 1.00 95.19 75 ASP A CA 1
ATOM 563 C C . ASP A 1 75 ? -6.156 -11.276 -11.442 1.00 95.19 75 ASP A C 1
ATOM 565 O O . ASP A 1 75 ? -7.132 -11.285 -10.686 1.00 95.19 75 ASP A O 1
ATOM 569 N N . LYS A 1 76 ? -5.445 -12.390 -11.671 1.00 95.88 76 LYS A N 1
ATOM 570 C CA . LYS A 1 76 ? -5.751 -13.678 -11.027 1.00 95.88 76 LYS A CA 1
ATOM 571 C C . LYS A 1 76 ? -5.605 -13.599 -9.510 1.00 95.88 76 LYS A C 1
ATOM 573 O O . LYS A 1 76 ? -6.462 -14.104 -8.784 1.00 95.88 76 LYS A O 1
ATOM 578 N N . GLY A 1 77 ? -4.548 -12.950 -9.023 1.00 93.19 77 GLY A N 1
ATOM 579 C CA . GLY A 1 77 ? -4.336 -12.717 -7.597 1.00 93.19 77 GLY A CA 1
ATOM 580 C C . GLY A 1 77 ? -5.478 -11.916 -6.970 1.00 93.19 77 GLY A C 1
ATOM 581 O O . GLY A 1 77 ? -5.997 -12.297 -5.920 1.00 93.19 77 GLY A O 1
ATOM 582 N N . GLN A 1 78 ? -5.930 -10.850 -7.632 1.00 90.81 78 GLN A N 1
ATOM 583 C CA . GLN A 1 78 ? -7.048 -10.028 -7.174 1.00 90.81 78 GLN A CA 1
ATOM 584 C C . GLN A 1 78 ? -8.370 -10.801 -7.195 1.00 90.81 78 GLN A C 1
ATOM 586 O O . GLN A 1 78 ? -9.134 -10.726 -6.229 1.00 90.81 78 GLN A O 1
ATOM 591 N N . ALA A 1 79 ? -8.624 -11.581 -8.247 1.00 93.81 79 ALA A N 1
ATOM 592 C CA . ALA A 1 79 ? -9.808 -12.429 -8.355 1.00 93.81 79 ALA A CA 1
ATOM 593 C C . ALA A 1 79 ? -9.883 -13.465 -7.221 1.00 93.81 79 ALA A C 1
ATOM 595 O O . ALA A 1 79 ? -10.961 -13.702 -6.680 1.00 93.81 79 ALA A O 1
ATOM 596 N N . LEU A 1 80 ? -8.742 -14.035 -6.817 1.00 94.56 80 LEU A N 1
ATOM 597 C CA . LEU A 1 80 ? -8.656 -14.944 -5.670 1.00 94.56 80 LEU A CA 1
ATOM 598 C C . LEU A 1 80 ? -8.803 -14.217 -4.329 1.00 94.56 80 LEU A C 1
ATOM 600 O O . LEU A 1 80 ? -9.423 -14.742 -3.406 1.00 94.56 80 LEU A O 1
ATOM 604 N N . ARG A 1 81 ? -8.243 -13.010 -4.204 1.00 90.00 81 ARG A N 1
ATOM 605 C CA . ARG A 1 81 ? -8.243 -12.249 -2.948 1.00 90.00 81 ARG A CA 1
ATOM 606 C C . ARG A 1 81 ? -9.605 -11.642 -2.620 1.00 90.00 81 ARG A C 1
ATOM 608 O O . ARG A 1 81 ? -9.975 -11.596 -1.450 1.00 90.00 81 ARG A O 1
ATOM 615 N N . ARG A 1 82 ? -10.353 -11.191 -3.627 1.00 88.69 82 ARG A N 1
ATOM 616 C CA . ARG A 1 82 ? -11.652 -10.524 -3.460 1.00 88.69 82 ARG A CA 1
ATOM 617 C C . ARG A 1 82 ? -12.658 -11.310 -2.598 1.00 88.69 82 ARG A C 1
ATOM 619 O O . ARG A 1 82 ? -13.119 -10.737 -1.613 1.00 88.69 82 ARG A O 1
ATOM 626 N N . PRO A 1 83 ? -12.962 -12.597 -2.860 1.00 91.94 83 PRO A N 1
ATOM 627 C CA . PRO A 1 83 ? -13.884 -13.350 -2.008 1.00 91.94 83 PRO A CA 1
ATOM 628 C C . PRO A 1 83 ? -13.346 -13.548 -0.584 1.00 91.94 83 PRO A C 1
ATOM 630 O O . PRO A 1 83 ? -14.126 -13.544 0.366 1.00 91.94 83 PRO A O 1
ATOM 633 N N . CYS A 1 84 ? -12.026 -13.679 -0.411 1.00 88.75 84 CYS A N 1
ATOM 634 C CA . CYS A 1 84 ? -11.412 -13.771 0.915 1.00 88.75 84 CYS A CA 1
ATOM 635 C C . CYS A 1 84 ? -11.581 -12.469 1.705 1.00 88.75 84 CYS A C 1
ATOM 637 O O . CYS A 1 84 ? -11.946 -12.524 2.872 1.00 88.75 84 CYS A O 1
ATOM 639 N N . MET A 1 85 ? -11.389 -11.309 1.066 1.00 85.50 85 MET A N 1
ATOM 640 C CA . MET A 1 85 ? -11.606 -10.002 1.699 1.00 85.50 85 MET A CA 1
ATOM 641 C C . MET A 1 85 ? -13.071 -9.786 2.084 1.00 85.50 85 MET A C 1
ATOM 643 O O . MET A 1 85 ? -13.354 -9.253 3.152 1.00 85.50 85 MET A O 1
ATOM 647 N N . GLU A 1 86 ? -14.012 -10.213 1.240 1.00 88.31 86 GLU A N 1
ATOM 648 C CA . GLU A 1 86 ? -15.443 -10.146 1.557 1.00 88.31 86 GLU A CA 1
ATOM 649 C C . GLU A 1 86 ? -15.805 -11.052 2.746 1.00 88.31 86 GLU A C 1
ATOM 651 O O . GLU A 1 86 ? -16.584 -10.656 3.613 1.00 88.31 86 GLU A O 1
ATOM 656 N N . ALA A 1 87 ? -15.234 -12.258 2.813 1.00 91.38 87 ALA A N 1
ATOM 657 C CA . ALA A 1 87 ? -15.432 -13.173 3.935 1.00 91.38 87 ALA A CA 1
ATOM 658 C C . ALA A 1 87 ? -14.805 -12.641 5.234 1.00 91.38 87 ALA A C 1
ATOM 660 O O . ALA A 1 87 ? -15.430 -12.696 6.291 1.00 91.38 87 ALA A O 1
ATOM 661 N N . GLU A 1 88 ? -13.597 -12.088 5.148 1.00 88.38 88 GLU A N 1
ATOM 662 C CA . GLU A 1 88 ? -12.894 -11.450 6.259 1.00 88.38 88 GLU A CA 1
ATOM 663 C C . GLU A 1 88 ? -13.681 -10.248 6.800 1.00 88.38 88 GLU A C 1
ATOM 665 O O . GLU A 1 88 ? -13.901 -10.152 8.006 1.00 88.38 88 GLU A O 1
ATOM 670 N N . ALA A 1 89 ? -14.186 -9.375 5.922 1.00 88.44 89 ALA A N 1
ATOM 671 C CA . ALA A 1 89 ? -15.005 -8.230 6.318 1.00 88.44 89 ALA A CA 1
ATOM 672 C C . ALA A 1 89 ? -16.263 -8.657 7.089 1.00 88.44 89 ALA A C 1
ATOM 674 O O . ALA A 1 89 ? -16.566 -8.080 8.132 1.00 88.44 89 ALA A O 1
ATOM 675 N N . LYS A 1 90 ? -16.953 -9.707 6.626 1.00 93.50 90 LYS A N 1
ATOM 676 C CA . LYS A 1 90 ? -18.114 -10.271 7.333 1.00 93.50 90 LYS A CA 1
ATOM 677 C C . LYS A 1 90 ? -17.737 -10.823 8.701 1.00 93.50 90 LYS A C 1
ATOM 679 O O . LYS A 1 90 ? -18.431 -10.550 9.673 1.00 93.50 90 LYS A O 1
ATOM 684 N N . LEU A 1 91 ? -16.624 -11.551 8.793 1.00 94.12 91 LEU A N 1
ATOM 685 C CA . LEU A 1 91 ? -16.144 -12.094 10.063 1.00 94.12 91 LEU A CA 1
ATOM 686 C C . LEU A 1 91 ? -15.849 -10.977 11.078 1.00 94.12 91 LEU A C 1
ATOM 688 O O . LEU A 1 91 ? -16.196 -11.104 12.253 1.00 94.12 91 LEU A O 1
ATOM 692 N N . PHE A 1 92 ? -15.251 -9.871 10.626 1.00 92.62 92 PHE A N 1
ATOM 693 C CA . PHE A 1 92 ? -15.029 -8.695 11.467 1.00 92.62 92 PHE A CA 1
ATOM 694 C C . PHE A 1 92 ? -16.338 -8.034 11.908 1.00 92.62 92 PHE A C 1
ATOM 696 O O . PHE A 1 92 ? -16.472 -7.700 13.083 1.00 92.62 92 PHE A O 1
ATOM 703 N N . GLU A 1 93 ? -17.309 -7.873 11.007 1.00 94.12 93 GLU A N 1
ATOM 704 C CA . GLU A 1 93 ? -18.622 -7.297 11.331 1.00 94.12 93 GLU A CA 1
ATOM 705 C C . GLU A 1 93 ? -19.392 -8.166 12.340 1.00 94.12 93 GLU A C 1
ATOM 707 O O . GLU A 1 93 ? -19.932 -7.654 13.324 1.00 94.12 93 GLU A O 1
ATOM 712 N N . GLU A 1 94 ? -19.370 -9.490 12.171 1.00 96.19 94 GLU A N 1
ATOM 713 C CA . GLU A 1 94 ? -19.956 -10.438 13.124 1.00 96.19 94 GLU A CA 1
ATOM 714 C C . GLU A 1 94 ? -19.260 -10.385 14.491 1.00 96.19 94 GLU A C 1
ATOM 716 O O . GLU A 1 94 ? -19.922 -10.340 15.531 1.00 96.19 94 GLU A O 1
ATOM 721 N N . GLY A 1 95 ? -17.923 -10.374 14.504 1.00 96.06 95 GLY A N 1
ATOM 722 C CA . GLY A 1 95 ? -17.130 -10.240 15.725 1.00 96.06 95 GLY A CA 1
ATOM 723 C C . GLY A 1 95 ? -17.427 -8.934 16.462 1.00 96.06 95 GLY A C 1
ATOM 724 O O . GLY A 1 95 ? -17.650 -8.945 17.673 1.00 96.06 95 GLY A O 1
ATOM 725 N N . GLN A 1 96 ? -17.520 -7.821 15.731 1.00 96.56 96 GLN A N 1
ATOM 726 C CA . GLN A 1 96 ? -17.891 -6.519 16.281 1.00 96.56 96 GLN A CA 1
ATOM 727 C C . GLN A 1 96 ? -19.295 -6.545 16.898 1.00 96.56 96 GLN A C 1
ATOM 729 O O . GLN A 1 96 ? -19.483 -6.020 17.996 1.00 96.56 96 GLN A O 1
ATOM 734 N N . GLY A 1 97 ? -20.268 -7.188 16.243 1.00 96.69 97 GLY A N 1
ATOM 735 C CA . GLY A 1 97 ? -21.618 -7.364 16.784 1.00 96.69 97 GLY A CA 1
ATOM 736 C C . GLY A 1 97 ? -21.627 -8.147 18.099 1.00 96.69 97 GLY A C 1
ATOM 737 O O . GLY A 1 97 ? -22.247 -7.713 19.071 1.00 96.69 97 GLY A O 1
ATOM 738 N N . LYS A 1 98 ? -20.875 -9.255 18.161 1.00 98.00 98 LYS A N 1
ATOM 739 C CA . LYS A 1 98 ? -20.726 -10.071 19.379 1.00 98.00 98 LYS A CA 1
ATOM 740 C C . LYS A 1 98 ? -20.091 -9.284 20.525 1.00 98.00 98 LYS A C 1
ATOM 742 O O . LYS A 1 98 ? -20.563 -9.384 21.651 1.00 98.00 98 LYS A O 1
ATOM 747 N N . ILE A 1 99 ? -19.062 -8.481 20.244 1.00 97.69 99 ILE A N 1
ATOM 748 C CA . ILE A 1 99 ? -18.427 -7.618 21.250 1.00 97.69 99 ILE A CA 1
ATOM 749 C C . ILE A 1 99 ? -19.417 -6.560 21.746 1.00 97.69 99 ILE A C 1
ATOM 751 O O . ILE A 1 99 ? -19.598 -6.410 22.950 1.00 97.69 99 ILE A O 1
ATOM 755 N N . ASN A 1 100 ? -20.102 -5.861 20.837 1.00 97.62 100 ASN A N 1
ATOM 756 C CA . ASN A 1 100 ? -21.042 -4.797 21.195 1.00 97.62 100 ASN A CA 1
ATOM 757 C C . ASN A 1 100 ? -22.214 -5.292 22.052 1.00 97.62 100 ASN A C 1
ATOM 759 O O . ASN A 1 100 ? -22.676 -4.549 22.910 1.00 97.62 100 ASN A O 1
ATOM 763 N N . ALA A 1 101 ? -22.666 -6.533 21.858 1.00 98.06 101 ALA A N 1
ATOM 764 C CA . ALA A 1 101 ? -23.725 -7.133 22.668 1.00 98.06 101 ALA A CA 1
ATOM 765 C C . ALA A 1 101 ? -23.332 -7.340 24.145 1.00 98.06 101 ALA A C 1
ATOM 767 O O . ALA A 1 101 ? -24.209 -7.455 24.997 1.00 98.06 101 ALA A O 1
ATOM 768 N N . LEU A 1 102 ? -22.031 -7.390 24.453 1.00 98.31 102 LEU A N 1
ATOM 769 C CA . LEU A 1 102 ? -21.503 -7.565 25.812 1.00 98.31 102 LEU A CA 1
ATOM 770 C C . LEU A 1 102 ? -21.151 -6.237 26.499 1.00 98.31 102 LEU A C 1
ATOM 772 O O . LEU A 1 102 ? -20.826 -6.227 27.686 1.00 98.31 102 LEU A O 1
ATOM 776 N N . LEU A 1 103 ? -21.173 -5.128 25.761 1.00 97.69 103 LEU A N 1
ATOM 777 C CA . LEU A 1 103 ? -20.794 -3.810 26.257 1.00 97.69 103 LEU A CA 1
ATOM 778 C C . LEU A 1 103 ? -22.022 -3.013 26.698 1.00 97.69 103 LEU A C 1
ATOM 780 O O . LEU A 1 103 ? -23.123 -3.178 26.172 1.00 97.69 103 LEU A O 1
ATOM 784 N N . THR A 1 104 ? -21.828 -2.082 27.634 1.00 98.38 104 THR A N 1
ATOM 785 C CA . THR A 1 104 ? -22.863 -1.077 27.911 1.00 98.38 104 THR A CA 1
ATOM 786 C C . THR A 1 104 ? -23.052 -0.164 26.690 1.00 98.38 104 THR A C 1
ATOM 788 O O . THR A 1 104 ? -22.123 -0.020 25.887 1.00 98.38 104 THR A O 1
ATOM 791 N N . PRO A 1 105 ? -24.204 0.516 26.538 1.00 98.00 105 PRO A N 1
ATOM 792 C CA . PRO A 1 105 ? -24.436 1.407 25.397 1.00 98.00 105 PRO A CA 1
ATOM 793 C C . PRO A 1 105 ? -23.345 2.477 25.219 1.00 98.00 105 PRO A C 1
ATOM 795 O O . PRO A 1 105 ? -22.913 2.752 24.100 1.00 98.00 105 PRO A O 1
ATOM 798 N N . GLU A 1 106 ? -22.836 3.032 26.323 1.00 97.62 106 GLU A N 1
ATOM 799 C CA . GLU A 1 106 ? -21.750 4.021 26.304 1.00 97.62 106 GLU A CA 1
ATOM 800 C C . GLU A 1 106 ? -20.406 3.422 25.862 1.00 97.62 106 GLU A C 1
ATOM 802 O O . GLU A 1 106 ? -19.648 4.049 25.116 1.00 97.62 106 GLU A O 1
ATOM 807 N N . GLN A 1 107 ? -20.095 2.196 26.294 1.00 97.94 107 GLN A N 1
ATOM 808 C CA . GLN A 1 107 ? -18.878 1.490 25.888 1.00 97.94 107 GLN A CA 1
ATOM 809 C C . GLN A 1 107 ? -18.944 1.055 24.422 1.00 97.94 107 GLN A C 1
ATOM 811 O O . GLN A 1 107 ? -17.959 1.206 23.700 1.00 97.94 107 GLN A O 1
ATOM 816 N N . ALA A 1 108 ? -20.103 0.576 23.964 1.00 97.94 108 ALA A N 1
ATOM 817 C CA . ALA A 1 108 ? -20.333 0.200 22.575 1.00 97.94 108 ALA A CA 1
ATOM 818 C C . ALA A 1 108 ? -20.159 1.400 21.630 1.00 97.94 108 ALA A C 1
ATOM 820 O O . ALA A 1 108 ? -19.540 1.265 20.575 1.00 97.94 108 ALA A O 1
ATOM 821 N N . ALA A 1 109 ? -20.620 2.595 22.023 1.00 97.38 109 ALA A N 1
ATOM 822 C CA . ALA A 1 109 ? -20.386 3.821 21.261 1.00 97.38 109 ALA A CA 1
ATOM 823 C C . ALA A 1 109 ? -18.883 4.126 21.100 1.00 97.38 109 ALA A C 1
ATOM 825 O O . ALA A 1 109 ? -18.417 4.333 19.978 1.00 97.38 109 ALA A O 1
ATOM 826 N N . LYS A 1 110 ? -18.102 4.067 22.190 1.00 97.50 110 LYS A N 1
ATOM 827 C CA . LYS A 1 110 ? -16.637 4.260 22.142 1.00 97.50 110 LYS A CA 1
ATOM 828 C C . LYS A 1 110 ? -15.931 3.178 21.326 1.00 97.50 110 LYS A C 1
ATOM 830 O O . LYS A 1 110 ? -15.003 3.477 20.578 1.00 97.50 110 LYS A O 1
ATOM 835 N N . HIS A 1 111 ? -16.365 1.926 21.449 1.00 96.62 111 HIS A N 1
ATOM 836 C CA . HIS A 1 111 ? -15.824 0.816 20.672 1.00 96.62 111 HIS A CA 1
ATOM 837 C C . HIS A 1 111 ? -16.083 1.005 19.172 1.00 96.62 111 HIS A C 1
ATOM 839 O O . HIS A 1 111 ? -15.156 0.888 18.377 1.00 96.62 111 HIS A O 1
ATOM 845 N N . ASN A 1 112 ? -17.298 1.392 18.780 1.00 95.50 112 ASN A N 1
ATOM 846 C CA . ASN A 1 112 ? -17.627 1.684 17.384 1.00 95.50 112 ASN A CA 1
ATOM 847 C C . ASN A 1 112 ? -16.817 2.859 16.827 1.00 95.50 112 ASN A C 1
ATOM 849 O O . ASN A 1 112 ? -16.401 2.818 15.672 1.00 95.50 112 ASN A O 1
ATOM 853 N N . GLU A 1 113 ? -16.546 3.881 17.638 1.00 95.31 113 GLU A N 1
ATOM 854 C CA . GLU A 1 113 ? -15.670 4.985 17.248 1.00 95.31 113 GLU A CA 1
ATOM 855 C C . GLU A 1 113 ? -14.220 4.516 17.032 1.00 95.31 113 GLU A C 1
ATOM 857 O O . GLU A 1 113 ? -13.585 4.888 16.043 1.00 95.31 113 GLU A O 1
ATOM 862 N N . LEU A 1 114 ? -13.698 3.663 17.922 1.00 93.94 114 LEU A N 1
ATOM 863 C CA . LEU A 1 114 ? -12.367 3.064 17.786 1.00 93.94 114 LEU A CA 1
ATOM 864 C C . LEU A 1 114 ? -12.273 2.181 16.540 1.00 93.94 114 LEU A C 1
ATOM 866 O O . LEU A 1 114 ? -11.344 2.343 15.750 1.00 93.94 114 LEU A O 1
ATOM 870 N N . VAL A 1 115 ? -13.251 1.301 16.318 1.00 91.81 115 VAL A N 1
ATOM 871 C CA . VAL A 1 115 ? -13.317 0.470 15.110 1.00 91.81 115 VAL A CA 1
ATOM 872 C C . VAL A 1 115 ? -13.458 1.345 13.867 1.00 91.81 115 VAL A C 1
ATOM 874 O O . VAL A 1 115 ? -12.792 1.083 12.876 1.00 91.81 115 VAL A O 1
ATOM 877 N N . GLY A 1 116 ? -14.236 2.428 13.906 1.00 89.69 116 GLY A N 1
ATOM 878 C CA . GLY A 1 116 ? -14.337 3.387 12.802 1.00 89.69 116 GLY A CA 1
ATOM 879 C C . GLY A 1 116 ? -13.018 4.106 12.490 1.00 89.69 116 GLY A C 1
ATOM 880 O O . GLY A 1 116 ? -12.751 4.415 11.329 1.00 89.69 116 GLY A O 1
ATOM 881 N N . ARG A 1 117 ? -12.169 4.334 13.502 1.00 84.69 117 ARG A N 1
ATOM 882 C CA . ARG A 1 117 ? -10.804 4.863 13.332 1.00 84.69 117 ARG A CA 1
ATOM 883 C C . ARG A 1 117 ? -9.819 3.816 12.801 1.00 84.69 117 ARG A C 1
ATOM 885 O O . ARG A 1 117 ? -8.909 4.186 12.064 1.00 84.69 117 ARG A O 1
ATOM 892 N N . MET A 1 118 ? -9.984 2.547 13.182 1.00 79.06 118 MET A N 1
ATOM 893 C CA . MET A 1 118 ? -9.091 1.440 12.808 1.00 79.06 118 MET A CA 1
ATOM 894 C C . MET A 1 118 ? -9.475 0.739 11.502 1.00 79.06 118 MET A C 1
ATOM 896 O O . MET A 1 118 ? -8.594 0.179 10.849 1.00 79.06 118 MET A O 1
ATOM 900 N N . ARG A 1 119 ? -10.759 0.750 11.105 1.00 77.44 119 ARG A N 1
ATOM 901 C CA . ARG A 1 119 ? -11.213 0.212 9.816 1.00 77.44 119 ARG A CA 1
ATOM 902 C C . ARG A 1 119 ? -10.383 0.928 8.760 1.00 77.44 119 ARG A C 1
ATOM 904 O O . ARG A 1 119 ? -10.363 2.161 8.766 1.00 77.44 119 ARG A O 1
ATOM 911 N N . PRO A 1 120 ? -9.638 0.190 7.924 1.00 62.12 120 PRO A N 1
ATOM 912 C CA . PRO A 1 120 ? -8.574 0.774 7.138 1.00 62.12 120 PRO A CA 1
ATOM 913 C C . PRO A 1 120 ? -9.159 1.841 6.219 1.00 62.12 120 PRO A C 1
ATOM 915 O O . PRO A 1 120 ? -9.747 1.548 5.181 1.00 62.12 120 PRO A O 1
ATOM 918 N N . ARG A 1 121 ? -8.941 3.104 6.587 1.00 53.41 121 ARG A N 1
ATOM 919 C CA . ARG A 1 121 ? -8.636 4.122 5.595 1.00 53.41 121 ARG A CA 1
ATOM 920 C C . ARG A 1 121 ? -7.314 3.666 4.980 1.00 53.41 121 ARG A C 1
ATOM 922 O O . ARG A 1 121 ? -6.252 3.913 5.546 1.00 53.41 121 ARG A O 1
ATOM 929 N N . LEU A 1 122 ? -7.359 2.899 3.895 1.00 45.50 122 LEU A N 1
ATOM 930 C CA . LEU A 1 122 ? -6.184 2.779 3.033 1.00 45.50 122 LEU A CA 1
ATOM 931 C C . LEU A 1 122 ? -5.750 4.208 2.638 1.00 45.50 122 LEU A C 1
ATOM 933 O O . LEU A 1 122 ? -6.630 5.003 2.302 1.00 45.50 122 LEU A O 1
ATOM 937 N N . PRO A 1 123 ? -4.457 4.573 2.650 1.00 47.09 123 PRO A N 1
ATOM 938 C CA . PRO A 1 123 ? -3.349 4.142 3.500 1.00 47.09 123 PRO A CA 1
ATOM 939 C C . PRO A 1 123 ? -3.043 5.242 4.536 1.00 47.09 123 PRO A C 1
ATOM 941 O O . PRO A 1 123 ? -2.700 6.369 4.175 1.00 47.09 123 PRO A O 1
ATOM 944 N N . PHE A 1 124 ? -3.111 4.938 5.833 1.00 38.59 124 PHE A N 1
ATOM 945 C CA . PHE A 1 124 ? -2.557 5.847 6.837 1.00 38.59 124 PHE A CA 1
ATOM 946 C C . PHE A 1 124 ? -1.024 5.884 6.673 1.00 38.59 124 PHE A C 1
ATOM 948 O O . PHE A 1 124 ? -0.401 4.818 6.712 1.00 38.59 124 PHE A O 1
ATOM 955 N N . PRO A 1 125 ? -0.397 7.066 6.511 1.00 46.28 125 PRO A N 1
ATOM 956 C CA . PRO A 1 125 ? 1.041 7.221 6.644 1.00 46.28 125 PRO A CA 1
ATOM 957 C C . PRO A 1 125 ? 1.342 7.086 8.134 1.00 46.28 125 PRO A C 1
ATOM 959 O O . PRO A 1 125 ? 1.447 8.067 8.868 1.00 46.28 125 PRO A O 1
ATOM 962 N N . GLY A 1 126 ? 1.395 5.847 8.620 1.00 48.31 126 GLY A N 1
ATOM 963 C CA . GLY A 1 126 ? 2.031 5.607 9.901 1.00 48.31 126 GLY A CA 1
ATOM 964 C C . GLY A 1 126 ? 3.442 6.184 9.796 1.00 48.31 126 GLY A C 1
ATOM 965 O O . GLY A 1 126 ? 4.079 5.982 8.755 1.00 48.31 126 GLY A O 1
ATOM 966 N N . PRO A 1 127 ? 3.944 6.915 10.809 1.00 49.75 127 PRO A N 1
ATOM 967 C CA . PRO A 1 127 ? 5.374 7.176 10.868 1.00 49.75 127 PRO A CA 1
ATOM 968 C C . PRO A 1 127 ? 6.084 5.838 10.634 1.00 49.75 127 PRO A C 1
ATOM 970 O O . PRO A 1 127 ? 5.553 4.813 11.090 1.00 49.75 127 PRO A O 1
ATOM 973 N N . PRO A 1 128 ? 7.206 5.813 9.887 1.00 48.47 128 PRO A N 1
ATOM 974 C CA . PRO A 1 128 ? 7.955 4.582 9.692 1.00 48.47 128 PRO A CA 1
ATOM 975 C C . PRO A 1 128 ? 8.057 3.932 11.061 1.00 48.47 128 PRO A C 1
ATOM 977 O O . PRO A 1 128 ? 8.479 4.601 12.009 1.00 48.47 128 PRO A O 1
ATOM 980 N N . PHE A 1 129 ? 7.569 2.691 11.189 1.00 50.28 129 PHE A N 1
ATOM 981 C CA . PHE A 1 129 ? 7.861 1.901 12.378 1.00 50.28 129 PHE A CA 1
ATOM 9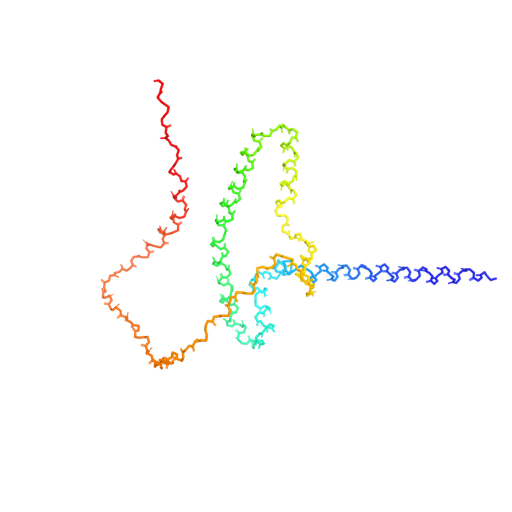82 C C . PHE A 1 129 ? 9.349 2.125 12.611 1.00 50.28 129 PHE A C 1
ATOM 984 O O . PHE A 1 129 ? 10.102 1.892 11.656 1.00 50.28 129 PHE A O 1
ATOM 991 N N . PRO A 1 130 ? 9.761 2.709 13.755 1.00 52.75 130 PRO A N 1
ATOM 992 C CA . PRO A 1 130 ? 11.164 2.986 13.980 1.00 52.75 130 PRO A CA 1
ATOM 993 C C . PRO A 1 130 ? 11.856 1.666 13.700 1.00 52.75 130 PRO A C 1
ATOM 995 O O . PRO A 1 130 ? 11.510 0.648 14.309 1.00 52.75 130 PRO A O 1
ATOM 998 N N . GLY A 1 131 ? 12.708 1.656 12.667 1.00 53.03 131 GLY A N 1
ATOM 999 C CA . GLY A 1 131 ? 13.450 0.460 12.314 1.00 53.03 131 GLY A CA 1
ATOM 1000 C C . GLY A 1 131 ? 14.074 -0.083 13.597 1.00 53.03 131 GLY A C 1
ATOM 1001 O O . GLY A 1 131 ? 14.352 0.719 14.500 1.00 53.03 131 GLY A O 1
ATOM 1002 N N . PRO A 1 132 ? 14.233 -1.412 1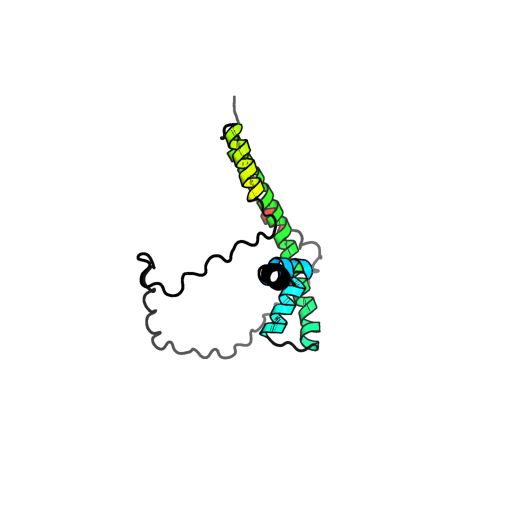3.730 1.00 61.28 132 PRO A N 1
ATOM 1003 C CA . PRO A 1 132 ? 14.858 -1.987 14.914 1.00 61.28 132 PRO A CA 1
ATOM 1004 C C . PRO A 1 132 ? 16.084 -1.134 15.266 1.00 61.28 132 PRO A C 1
ATOM 1006 O O . PRO A 1 132 ? 16.881 -0.855 14.363 1.00 61.28 132 PRO A O 1
ATOM 1009 N N . PRO A 1 133 ? 16.165 -0.602 16.503 1.00 60.97 133 PRO A N 1
ATOM 1010 C CA . PRO A 1 133 ? 17.126 0.433 16.851 1.00 60.97 133 PRO A CA 1
ATOM 1011 C C . PRO A 1 133 ? 18.522 -0.008 16.398 1.00 60.97 133 PRO A C 1
ATOM 1013 O O . PRO A 1 133 ? 18.914 -1.135 16.720 1.00 60.97 133 PRO A O 1
ATOM 1016 N N . PRO A 1 134 ? 19.256 0.819 15.628 1.00 59.22 134 PRO A N 1
ATOM 1017 C CA . PRO A 1 134 ? 20.570 0.446 15.136 1.00 59.22 134 PRO A CA 1
ATOM 1018 C C . PRO A 1 134 ? 21.473 0.120 16.326 1.00 59.22 134 PRO A C 1
ATOM 1020 O O . PRO A 1 134 ? 21.819 1.006 17.100 1.00 59.22 134 PRO A O 1
ATOM 1023 N N . GLY A 1 135 ? 21.809 -1.160 16.490 1.00 54.34 135 GLY A N 1
ATOM 1024 C CA . GLY A 1 135 ? 22.925 -1.622 17.315 1.00 54.34 135 GLY A CA 1
ATOM 1025 C C . GLY A 1 135 ? 23.003 -1.060 18.737 1.00 54.34 135 GLY A C 1
ATOM 1026 O O . GLY A 1 135 ? 24.104 -0.784 19.205 1.00 54.34 135 GLY A O 1
ATOM 1027 N N . GLY A 1 136 ? 21.878 -0.895 19.436 1.00 54.00 136 GLY A N 1
ATOM 1028 C CA . GLY A 1 136 ? 21.919 -0.638 20.876 1.00 54.00 136 GLY A CA 1
ATOM 1029 C C . GLY A 1 136 ? 22.581 -1.828 21.593 1.00 54.00 136 GLY A C 1
ATOM 1030 O O . GLY A 1 136 ? 22.120 -2.958 21.398 1.00 54.00 136 GLY A O 1
ATOM 1031 N N . PRO A 1 137 ? 23.639 -1.633 22.402 1.00 54.00 137 PRO A N 1
ATOM 1032 C CA . PRO A 1 137 ? 24.222 -2.714 23.181 1.00 54.00 137 PRO A CA 1
ATOM 1033 C C . PRO A 1 137 ? 23.196 -3.197 24.214 1.00 54.00 137 PRO A C 1
ATOM 1035 O O . PRO A 1 137 ? 22.911 -2.505 25.185 1.00 54.00 137 PRO A O 1
ATOM 1038 N N . GLY A 1 138 ? 22.643 -4.391 23.993 1.00 52.38 138 GLY A N 1
ATOM 1039 C CA . GLY A 1 138 ? 21.918 -5.154 25.008 1.00 52.38 138 GLY A CA 1
ATOM 1040 C C . GLY A 1 138 ? 20.439 -4.808 25.181 1.00 52.38 138 GLY A C 1
ATOM 1041 O O . GLY A 1 138 ? 20.045 -4.231 26.188 1.00 52.38 138 GLY A O 1
ATOM 1042 N N . TRP A 1 139 ? 19.584 -5.294 24.278 1.00 53.81 139 TRP A N 1
ATOM 1043 C CA . TRP A 1 139 ? 18.235 -5.681 24.703 1.00 53.81 139 TRP A CA 1
ATOM 1044 C C . TRP A 1 139 ? 18.359 -6.989 25.506 1.00 53.81 139 TRP A C 1
ATOM 1046 O O . TRP A 1 139 ? 18.781 -7.992 24.929 1.00 53.81 139 TRP A O 1
ATOM 1056 N N . PRO A 1 140 ? 17.999 -7.029 26.803 1.00 63.88 140 PRO A N 1
ATOM 1057 C CA . PRO A 1 140 ? 18.221 -8.193 27.675 1.00 63.88 140 PRO A CA 1
ATOM 1058 C C . PRO A 1 140 ? 17.372 -9.430 27.320 1.00 63.88 140 PRO A C 1
ATOM 1060 O O . PRO A 1 140 ? 17.465 -10.451 27.993 1.00 63.88 140 PRO A O 1
ATOM 1063 N N . PHE A 1 141 ? 16.559 -9.352 26.263 1.00 64.44 141 PHE A N 1
ATOM 1064 C CA . PHE A 1 141 ? 15.655 -10.414 25.816 1.00 64.44 141 PHE A CA 1
ATOM 1065 C C . PHE A 1 141 ? 15.845 -10.807 24.350 1.00 64.44 141 PHE A C 1
ATOM 1067 O O . PHE A 1 141 ? 14.986 -11.493 23.800 1.00 64.44 141 PHE A O 1
ATOM 1074 N N . ALA A 1 142 ? 16.937 -10.394 23.695 1.00 59.41 142 ALA A N 1
ATOM 1075 C CA . ALA A 1 142 ? 17.270 -10.995 22.411 1.00 59.41 142 ALA A CA 1
ATOM 1076 C C . ALA A 1 142 ? 17.556 -12.489 22.663 1.00 59.41 142 ALA A C 1
ATOM 1078 O O . ALA A 1 142 ? 18.502 -12.787 23.399 1.00 59.41 142 ALA A O 1
ATOM 1079 N N . PRO A 1 143 ? 16.750 -13.431 22.129 1.00 70.56 143 PRO A N 1
ATOM 1080 C CA . PRO A 1 143 ? 17.122 -14.836 22.169 1.00 70.56 143 PRO A CA 1
ATOM 1081 C C . PRO A 1 143 ? 18.520 -14.929 21.567 1.00 70.56 143 PRO A C 1
ATOM 1083 O O . PRO A 1 143 ? 18.780 -14.338 20.514 1.00 70.56 143 PRO A O 1
ATOM 1086 N N . GLY A 1 144 ? 19.436 -15.575 22.293 1.00 75.19 144 GLY A N 1
ATOM 1087 C CA . GLY A 1 144 ? 20.815 -15.718 21.847 1.00 75.19 144 GLY A CA 1
ATOM 1088 C C . GLY A 1 144 ? 20.853 -16.217 20.401 1.00 75.19 144 GLY A C 1
ATOM 1089 O O . GLY A 1 144 ? 19.914 -16.902 19.973 1.00 75.19 144 GLY A O 1
ATOM 1090 N N . PRO A 1 145 ? 21.895 -15.855 19.632 1.00 78.88 145 PRO A N 1
ATOM 1091 C CA . PRO A 1 145 ? 22.041 -16.349 18.273 1.00 78.88 145 PRO A CA 1
ATOM 1092 C C . PRO A 1 145 ? 21.812 -17.865 18.283 1.00 78.88 145 PRO A C 1
ATOM 1094 O O . PRO A 1 145 ? 22.339 -18.541 19.177 1.00 78.88 145 PRO A O 1
ATOM 1097 N N . PRO A 1 146 ? 20.988 -18.402 17.362 1.00 80.88 146 PRO A N 1
ATOM 1098 C CA . PRO A 1 146 ? 20.806 -19.840 17.277 1.00 80.88 146 PRO A CA 1
ATOM 1099 C C . PRO A 1 146 ? 22.195 -20.485 17.204 1.00 80.88 146 PRO A C 1
ATOM 1101 O O . PRO A 1 146 ? 23.085 -19.911 16.564 1.00 80.88 146 PRO A O 1
ATOM 1104 N N . PRO A 1 147 ? 22.411 -21.627 17.882 1.00 83.56 147 PRO A N 1
ATOM 1105 C CA . PRO A 1 147 ? 23.687 -22.318 17.808 1.00 83.56 147 PRO A CA 1
ATOM 1106 C C . PRO A 1 147 ? 24.055 -22.480 16.337 1.00 83.56 147 PRO A C 1
ATOM 1108 O O . PRO A 1 147 ? 23.199 -22.831 15.518 1.00 83.56 147 PRO A O 1
ATOM 1111 N N . SER A 1 148 ? 25.311 -22.175 16.009 1.00 83.69 148 SER A N 1
ATOM 1112 C CA . SER A 1 148 ? 25.853 -22.387 14.673 1.00 83.69 148 SER A CA 1
ATOM 1113 C C . SER A 1 148 ? 25.427 -23.780 14.213 1.00 83.69 148 SER A C 1
ATOM 1115 O O . SER A 1 148 ? 25.627 -24.733 14.979 1.00 83.69 148 SER A O 1
ATOM 1117 N N . PRO A 1 149 ? 24.822 -23.936 13.020 1.00 82.50 149 PRO A N 1
ATOM 1118 C CA . PRO A 1 149 ? 24.593 -25.270 12.498 1.00 82.50 149 PRO A CA 1
ATOM 1119 C C . PRO A 1 149 ? 25.937 -26.013 12.525 1.00 82.50 149 PRO A C 1
ATOM 1121 O O . PRO A 1 149 ? 26.973 -25.389 12.257 1.00 82.50 149 PRO A O 1
ATOM 1124 N N . PRO A 1 150 ? 25.954 -27.306 12.901 1.00 83.31 150 PRO A N 1
ATOM 1125 C CA . PRO A 1 150 ? 27.181 -28.082 12.850 1.00 83.31 150 PRO A CA 1
ATOM 1126 C C . PRO A 1 150 ? 27.797 -27.921 11.456 1.00 83.31 150 PRO A C 1
ATOM 1128 O O . PRO A 1 150 ? 27.038 -27.821 10.481 1.00 83.31 150 PRO A O 1
ATOM 1131 N N . PRO A 1 151 ? 29.140 -27.858 11.342 1.00 80.44 151 PRO A N 1
ATOM 1132 C CA . PRO A 1 151 ? 29.783 -27.858 10.037 1.00 80.44 151 PRO A CA 1
ATOM 1133 C C . PRO A 1 151 ? 29.160 -29.001 9.244 1.00 80.44 151 PRO A C 1
ATOM 1135 O O . PRO A 1 151 ? 29.080 -30.120 9.759 1.00 80.44 151 PRO A O 1
ATOM 1138 N N . LEU A 1 152 ? 28.633 -28.697 8.052 1.00 71.50 152 LEU A N 1
ATOM 1139 C CA . LEU A 1 152 ? 28.220 -29.732 7.116 1.00 71.50 152 LEU A CA 1
ATOM 1140 C C . LEU A 1 152 ? 29.476 -30.566 6.871 1.00 71.50 152 LEU A C 1
ATOM 1142 O O . LEU A 1 152 ? 30.320 -30.186 6.066 1.00 71.50 152 LEU A O 1
ATOM 1146 N N . ALA A 1 153 ? 29.627 -31.652 7.630 1.00 70.25 153 ALA A N 1
ATOM 1147 C CA . ALA A 1 153 ? 30.592 -32.692 7.351 1.00 70.25 153 ALA A CA 1
ATOM 1148 C C . ALA A 1 153 ? 30.370 -33.053 5.893 1.00 70.25 153 ALA A C 1
ATOM 1150 O O . ALA A 1 153 ? 29.216 -33.294 5.536 1.00 70.25 153 ALA A O 1
ATOM 1151 N N . ASP A 1 154 ? 31.439 -32.978 5.101 1.00 63.22 154 ASP A N 1
ATOM 1152 C CA . ASP A 1 154 ? 31.479 -33.054 3.645 1.00 63.22 154 ASP A CA 1
ATOM 1153 C C . ASP A 1 154 ? 30.504 -34.098 3.097 1.00 63.22 154 ASP A C 1
ATOM 1155 O O . ASP A 1 154 ? 30.853 -35.245 2.814 1.00 63.22 154 ASP A O 1
ATOM 1159 N N . ALA A 1 155 ? 29.238 -33.703 2.966 1.00 56.91 155 ALA A N 1
ATOM 1160 C CA . ALA A 1 155 ? 28.251 -34.509 2.303 1.00 56.91 155 ALA A CA 1
ATOM 1161 C C . ALA A 1 155 ? 28.715 -34.471 0.853 1.00 56.91 155 ALA A C 1
ATOM 1163 O O . ALA A 1 155 ? 28.835 -33.369 0.300 1.00 56.91 155 ALA A O 1
ATOM 1164 N N . PRO A 1 156 ? 29.048 -35.623 0.246 1.00 62.19 156 PRO A N 1
ATOM 1165 C CA . PRO A 1 156 ? 29.463 -35.636 -1.137 1.00 62.19 156 PRO A CA 1
ATOM 1166 C C . PRO A 1 156 ? 28.370 -34.911 -1.903 1.00 62.19 156 PRO A C 1
ATOM 1168 O O . PRO A 1 156 ? 27.201 -35.296 -1.827 1.00 62.19 156 PRO A O 1
ATOM 1171 N N . VAL A 1 157 ? 28.752 -33.823 -2.578 1.00 55.66 157 VAL A N 1
ATOM 1172 C CA . VAL A 1 157 ? 27.931 -33.166 -3.585 1.00 55.66 157 VAL A CA 1
ATOM 1173 C C . VAL A 1 157 ? 27.638 -34.263 -4.590 1.00 55.66 157 VAL A C 1
ATOM 1175 O O . VAL A 1 157 ? 28.429 -34.533 -5.495 1.00 55.66 157 VAL A O 1
ATOM 1178 N N . ALA A 1 158 ? 26.544 -34.986 -4.361 1.00 54.81 158 ALA A N 1
ATOM 1179 C CA . ALA A 1 158 ? 26.024 -35.938 -5.301 1.00 54.81 1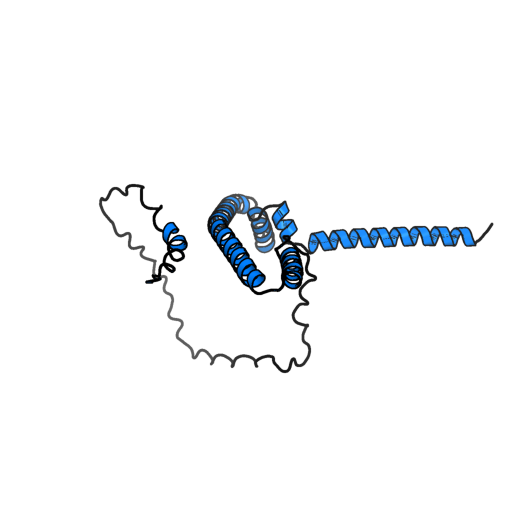58 ALA A CA 1
ATOM 1180 C C . ALA A 1 158 ? 25.796 -35.086 -6.533 1.00 54.81 158 ALA A C 1
ATOM 1182 O O . ALA A 1 158 ? 24.955 -34.187 -6.517 1.00 54.81 158 ALA A O 1
ATOM 1183 N N . LYS A 1 159 ? 26.653 -35.295 -7.539 1.00 50.72 159 LYS A N 1
ATOM 1184 C CA . LYS A 1 159 ? 26.505 -34.766 -8.885 1.00 50.72 159 LYS A CA 1
ATOM 1185 C C . LYS A 1 159 ? 25.014 -34.801 -9.169 1.00 50.72 159 LYS A C 1
ATOM 1187 O O . LYS A 1 159 ? 24.455 -35.881 -9.363 1.00 50.72 159 LYS A O 1
ATOM 1192 N N . ILE A 1 160 ? 24.382 -33.631 -9.176 1.00 55.75 160 ILE A N 1
ATOM 1193 C CA . ILE A 1 160 ? 23.082 -33.447 -9.799 1.00 55.75 160 ILE A CA 1
ATOM 1194 C C . ILE A 1 160 ? 23.406 -33.570 -11.283 1.00 55.75 160 ILE A C 1
ATOM 1196 O O . ILE A 1 160 ? 23.587 -32.597 -12.006 1.00 55.75 160 ILE A O 1
ATOM 1200 N N . ALA A 1 161 ? 23.653 -34.811 -11.703 1.00 49.53 161 ALA A N 1
ATOM 1201 C CA . ALA A 1 161 ? 23.686 -35.184 -13.085 1.00 49.53 161 ALA A CA 1
ATOM 1202 C C . ALA A 1 161 ? 22.321 -34.761 -13.599 1.00 49.53 161 ALA A C 1
ATOM 1204 O O . ALA A 1 161 ? 21.303 -35.184 -13.044 1.00 49.53 161 ALA A O 1
ATOM 1205 N N . ASN A 1 162 ? 22.343 -33.864 -14.584 1.00 53.78 162 ASN A N 1
ATOM 1206 C CA . ASN A 1 162 ? 21.218 -33.473 -15.413 1.00 53.78 162 ASN A CA 1
ATOM 1207 C C . ASN A 1 162 ? 20.367 -34.706 -15.699 1.00 53.78 162 ASN A C 1
ATOM 1209 O O . ASN A 1 162 ? 20.630 -35.456 -16.634 1.00 53.78 162 ASN A O 1
ATOM 1213 N N . THR A 1 163 ? 19.379 -34.945 -14.846 1.00 52.03 163 THR A N 1
ATOM 1214 C CA . THR A 1 163 ? 18.379 -35.960 -15.084 1.00 52.03 163 THR A CA 1
ATOM 1215 C C . THR A 1 163 ? 17.379 -35.203 -15.928 1.00 52.03 163 THR A C 1
ATOM 1217 O O . THR A 1 163 ? 16.729 -34.300 -15.391 1.00 52.03 163 THR A O 1
ATOM 1220 N N . PRO A 1 164 ? 17.305 -35.442 -17.251 1.00 49.19 164 PRO A N 1
ATOM 1221 C CA . PRO A 1 164 ? 16.228 -34.862 -18.023 1.00 49.19 164 PRO A CA 1
ATOM 1222 C C . PRO A 1 164 ? 14.951 -35.290 -17.312 1.00 49.19 164 PRO A C 1
ATOM 1224 O O . PRO A 1 164 ? 14.725 -36.485 -17.107 1.00 49.19 164 PRO A O 1
ATOM 1227 N N . LEU A 1 165 ? 14.164 -34.311 -16.865 1.00 55.00 165 LEU A N 1
ATOM 1228 C CA . LEU A 1 165 ? 12.788 -34.521 -16.451 1.00 55.00 165 LEU A CA 1
ATOM 1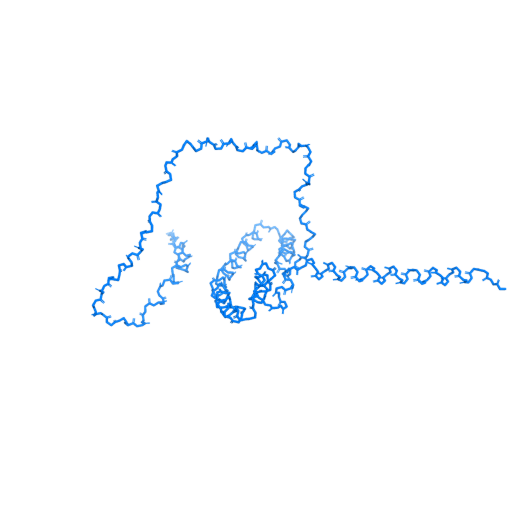229 C C . LEU A 1 165 ? 12.097 -35.153 -17.655 1.00 55.00 165 LEU A C 1
ATOM 1231 O O . LEU A 1 165 ? 11.599 -34.466 -18.546 1.00 55.00 165 LEU A O 1
ATOM 1235 N N . ALA A 1 166 ? 12.136 -36.484 -17.709 1.00 49.06 166 ALA A N 1
ATOM 1236 C CA . ALA A 1 166 ? 11.322 -37.297 -18.574 1.00 49.06 166 ALA A CA 1
ATOM 1237 C C . ALA A 1 166 ? 9.903 -37.065 -18.079 1.00 49.06 166 ALA A C 1
ATOM 1239 O O . ALA A 1 166 ? 9.377 -37.767 -17.214 1.00 49.06 166 ALA A O 1
ATOM 1240 N N . LEU A 1 167 ? 9.330 -35.982 -18.598 1.00 52.06 167 LEU A N 1
ATOM 1241 C CA . LEU A 1 167 ? 7.923 -35.691 -18.633 1.00 52.06 167 LEU A CA 1
ATOM 1242 C C . LEU A 1 167 ? 7.280 -36.972 -19.160 1.00 52.06 167 LEU A C 1
ATOM 1244 O O . LEU A 1 167 ? 7.270 -37.228 -20.364 1.00 52.06 167 LEU A O 1
ATOM 1248 N N . LYS A 1 168 ? 6.806 -37.820 -18.243 1.00 49.69 168 LYS A N 1
ATOM 1249 C CA . LYS A 1 168 ? 5.899 -38.918 -18.546 1.00 49.69 168 LYS A CA 1
ATOM 1250 C C . LYS A 1 168 ? 4.663 -38.246 -19.144 1.00 49.69 168 LYS A C 1
ATOM 1252 O O . LYS A 1 168 ? 3.709 -37.928 -18.440 1.00 49.69 168 LYS A O 1
ATOM 1257 N N . ARG A 1 169 ? 4.693 -37.993 -20.458 1.00 48.41 169 ARG A N 1
ATOM 1258 C CA . ARG A 1 169 ? 3.499 -37.887 -21.289 1.00 48.41 169 ARG A CA 1
ATOM 1259 C C . ARG A 1 169 ? 2.843 -39.250 -21.171 1.00 48.41 169 ARG A C 1
ATOM 1261 O O . ARG A 1 169 ? 3.121 -40.161 -21.942 1.00 48.41 169 ARG A O 1
ATOM 1268 N N . GLY A 1 170 ? 2.027 -39.404 -20.134 1.00 47.09 170 GLY A N 1
ATOM 1269 C CA . GLY A 1 170 ? 0.999 -40.419 -20.124 1.00 47.09 170 GLY A CA 1
ATOM 1270 C C . GLY A 1 170 ? 0.115 -40.116 -21.320 1.00 47.09 170 GLY A C 1
ATOM 1271 O O . GLY A 1 170 ? -0.704 -39.201 -21.269 1.00 47.09 170 GLY A O 1
ATOM 1272 N N . ALA A 1 171 ? 0.349 -40.846 -22.407 1.00 52.16 171 ALA A N 1
ATOM 1273 C CA . ALA A 1 171 ? -0.594 -41.007 -23.490 1.00 52.16 171 ALA A CA 1
ATOM 1274 C C . ALA A 1 171 ? -1.882 -41.560 -22.871 1.00 52.16 171 ALA A C 1
ATOM 1276 O O . ALA A 1 171 ? -2.031 -42.759 -22.653 1.00 52.16 171 ALA A O 1
ATOM 1277 N N . ARG A 1 172 ? -2.786 -40.658 -22.486 1.00 46.47 172 ARG A N 1
ATOM 1278 C CA . ARG A 1 172 ? -4.181 -40.995 -22.240 1.00 46.47 172 ARG A CA 1
ATOM 1279 C C . ARG A 1 172 ? -4.900 -40.786 -23.558 1.00 46.47 172 ARG A C 1
ATOM 1281 O O . ARG A 1 172 ? -5.407 -39.711 -23.861 1.00 46.47 172 ARG A O 1
ATOM 1288 N N . GLU A 1 173 ? -4.843 -41.844 -24.346 1.00 50.72 173 GLU A N 1
ATOM 1289 C CA . GLU A 1 173 ? -5.726 -42.114 -25.466 1.00 50.72 173 GLU A CA 1
ATOM 1290 C C . GLU A 1 173 ? -7.186 -41.810 -25.079 1.00 50.72 173 GLU A C 1
ATOM 1292 O O . GLU A 1 173 ? -7.711 -42.311 -24.082 1.00 50.72 173 GLU A O 1
ATOM 1297 N N . GLY A 1 174 ? -7.821 -40.943 -25.868 1.00 53.25 174 GLY A N 1
ATOM 1298 C CA . GLY A 1 174 ? -9.231 -41.079 -26.226 1.00 53.25 174 GLY A CA 1
ATOM 1299 C C . GLY A 1 174 ? -10.289 -40.930 -25.132 1.00 53.25 174 GLY A C 1
ATOM 1300 O O . GLY A 1 174 ? -11.183 -41.769 -25.053 1.00 53.25 174 GLY A O 1
ATOM 1301 N N . ARG A 1 175 ? -10.298 -39.839 -24.354 1.00 43.91 175 ARG A N 1
ATOM 1302 C CA . ARG A 1 175 ? -11.567 -39.366 -23.763 1.00 43.91 175 ARG A CA 1
ATOM 1303 C C . ARG A 1 175 ? -11.846 -37.919 -24.161 1.00 43.91 175 ARG A C 1
ATOM 1305 O O . ARG A 1 175 ? -10.991 -37.074 -23.899 1.00 43.91 175 ARG A O 1
ATOM 1312 N N . PRO A 1 176 ? -13.014 -37.613 -24.759 1.00 46.41 176 PRO A N 1
ATOM 1313 C CA . PRO A 1 176 ? -13.418 -36.235 -24.992 1.00 46.41 176 PRO A CA 1
ATOM 1314 C C . PRO A 1 176 ? -13.547 -35.552 -23.631 1.00 46.41 176 PRO A C 1
ATOM 1316 O O . PRO A 1 176 ? -14.392 -35.911 -22.811 1.00 46.41 176 PRO A O 1
ATOM 1319 N N . VAL A 1 177 ? -12.657 -34.601 -23.359 1.00 49.19 177 VAL A N 1
ATOM 1320 C CA . VAL A 1 177 ? -12.739 -33.762 -22.167 1.00 49.19 177 VAL A CA 1
ATOM 1321 C C . VAL A 1 177 ? -13.847 -32.753 -22.439 1.00 49.19 177 VAL A C 1
ATOM 1323 O O . VAL A 1 177 ? -13.643 -31.714 -23.059 1.00 49.19 177 VAL A O 1
ATOM 1326 N N . SER A 1 178 ? -15.061 -33.107 -22.034 1.00 48.50 178 SER A N 1
ATOM 1327 C CA . SER A 1 178 ? -16.159 -32.164 -21.885 1.00 48.50 178 SER A CA 1
ATOM 1328 C C . SER A 1 178 ? -15.688 -31.015 -20.989 1.00 48.50 178 SER A C 1
ATOM 1330 O O . SER A 1 178 ? -15.373 -31.226 -19.819 1.00 48.50 178 SER A O 1
ATOM 1332 N N . PHE A 1 179 ? -15.658 -29.803 -21.544 1.00 47.06 179 PHE A N 1
ATOM 1333 C CA . PHE A 1 179 ? -15.246 -28.533 -20.923 1.00 47.06 179 PHE A CA 1
ATOM 1334 C C . PHE A 1 179 ? -16.103 -28.083 -19.712 1.00 47.06 179 PHE A C 1
ATOM 1336 O O . PHE A 1 179 ? -15.973 -26.963 -19.228 1.00 47.06 179 PHE A O 1
ATOM 1343 N N . PHE A 1 180 ? -16.955 -28.955 -19.172 1.00 49.12 180 PHE A N 1
ATOM 1344 C CA . PHE A 1 180 ? -17.854 -28.696 -18.048 1.00 49.12 180 PHE A CA 1
ATOM 1345 C C . PHE A 1 180 ? -17.352 -29.372 -16.762 1.00 49.12 180 PHE A C 1
ATOM 1347 O O . PHE A 1 180 ? -18.004 -30.267 -16.240 1.00 49.12 180 PHE A O 1
ATOM 1354 N N . ALA A 1 181 ? -16.176 -29.004 -16.240 1.00 48.34 181 ALA A N 1
ATOM 1355 C CA . ALA A 1 181 ? -15.759 -29.512 -14.919 1.00 48.34 181 ALA A CA 1
ATOM 1356 C C . ALA A 1 181 ? -14.704 -28.679 -14.163 1.00 48.34 181 ALA A C 1
ATOM 1358 O O . ALA A 1 181 ? -14.115 -29.184 -13.212 1.00 48.34 181 ALA A O 1
ATOM 1359 N N . VAL A 1 182 ? -14.470 -27.408 -14.514 1.00 46.47 182 VAL A N 1
ATOM 1360 C CA . VAL A 1 182 ? -13.596 -26.506 -13.719 1.00 46.47 182 VAL A CA 1
ATOM 1361 C C . VAL A 1 182 ? -14.415 -25.547 -12.832 1.00 46.47 182 VAL A C 1
ATOM 1363 O O . VAL A 1 182 ? -13.888 -24.612 -12.247 1.00 46.47 182 VAL A O 1
ATOM 1366 N N . SER A 1 183 ? -15.713 -25.813 -12.645 1.00 47.69 183 SER A N 1
ATOM 1367 C CA . SER A 1 183 ? -16.560 -25.081 -11.683 1.00 47.69 183 SER A CA 1
ATOM 1368 C C . SER A 1 183 ? -16.626 -25.711 -10.284 1.00 47.69 183 SER A C 1
ATOM 1370 O O . SER A 1 183 ? -17.191 -25.104 -9.380 1.00 47.69 183 SER A O 1
ATOM 1372 N N . ALA A 1 184 ? -16.072 -26.908 -10.058 1.00 48.78 184 ALA A N 1
ATOM 1373 C CA . ALA A 1 184 ? -16.378 -27.668 -8.839 1.00 48.78 184 ALA A CA 1
ATOM 1374 C C . ALA A 1 184 ? -15.394 -27.477 -7.665 1.00 48.78 184 ALA A C 1
ATOM 1376 O O . ALA A 1 184 ? -15.754 -27.771 -6.528 1.00 48.78 184 ALA A O 1
ATOM 1377 N N . THR A 1 185 ? -14.182 -26.954 -7.877 1.00 45.53 185 THR A N 1
ATOM 1378 C CA . THR A 1 185 ? -13.151 -26.896 -6.816 1.00 45.53 185 THR A CA 1
ATOM 1379 C C . THR A 1 185 ? -13.019 -25.551 -6.098 1.00 45.53 185 THR A C 1
ATOM 1381 O O . THR A 1 185 ? -12.427 -25.509 -5.024 1.00 45.53 185 THR A O 1
ATOM 1384 N N . LEU A 1 186 ? -13.650 -24.477 -6.587 1.00 45.44 186 LEU A N 1
ATOM 1385 C CA . LEU A 1 186 ? -13.792 -23.213 -5.835 1.00 45.44 186 LEU A CA 1
ATOM 1386 C C . LEU A 1 186 ? -15.005 -23.204 -4.881 1.00 45.44 186 LEU A C 1
ATOM 1388 O O . LEU A 1 186 ? -15.130 -22.314 -4.045 1.00 45.44 186 LEU A O 1
ATOM 1392 N N . SER A 1 187 ? -15.860 -24.234 -4.920 1.00 44.47 187 SER A N 1
ATOM 1393 C CA . SER A 1 187 ? -16.998 -24.387 -3.995 1.00 44.47 187 SER A CA 1
ATOM 1394 C C . SER A 1 187 ? -16.600 -24.942 -2.611 1.00 44.47 187 SER A C 1
ATOM 1396 O O . SER A 1 187 ? -17.366 -24.859 -1.651 1.00 44.47 187 SER A O 1
ATOM 1398 N N . ALA A 1 188 ? -15.377 -25.464 -2.453 1.00 44.34 188 ALA A N 1
ATOM 1399 C CA . ALA A 1 188 ? -14.944 -26.098 -1.204 1.00 44.34 188 ALA A CA 1
ATOM 1400 C C . ALA A 1 188 ? -14.493 -25.109 -0.109 1.00 44.34 188 ALA A C 1
ATOM 1402 O O . ALA A 1 188 ? -14.529 -25.466 1.068 1.00 44.34 188 ALA A O 1
ATOM 1403 N N . CYS A 1 189 ? -14.137 -23.864 -0.456 1.00 43.81 189 CYS A N 1
ATOM 1404 C CA . CYS A 1 189 ? -13.821 -22.831 0.542 1.00 43.81 189 CYS A CA 1
ATOM 1405 C C . CYS A 1 189 ? -15.097 -22.193 1.141 1.00 43.81 189 CYS A C 1
ATOM 1407 O O . CYS A 1 189 ? -15.102 -21.773 2.292 1.00 43.81 189 CYS A O 1
ATOM 1409 N N . GLY A 1 190 ? -16.221 -22.207 0.409 1.00 42.94 190 GLY A N 1
ATOM 1410 C CA . GLY A 1 190 ? -17.509 -21.672 0.881 1.00 42.94 190 GLY A CA 1
ATOM 1411 C C . GLY A 1 190 ? -18.403 -22.669 1.635 1.00 42.94 190 GLY A C 1
ATOM 1412 O O . GLY A 1 190 ? -19.277 -22.260 2.396 1.00 42.94 190 GLY A O 1
ATOM 1413 N N . ALA A 1 191 ? -18.209 -23.980 1.463 1.00 44.44 191 ALA A N 1
ATOM 1414 C CA . ALA A 1 191 ? -19.141 -24.985 1.991 1.00 44.44 191 ALA A CA 1
ATOM 1415 C C . ALA A 1 191 ? -18.858 -25.447 3.438 1.00 44.44 191 ALA A C 1
ATOM 1417 O O . ALA A 1 191 ? -19.715 -26.089 4.049 1.00 44.44 191 ALA A O 1
ATOM 1418 N N . ARG A 1 192 ? -17.690 -25.128 4.018 1.00 46.97 192 ARG A N 1
ATOM 1419 C CA . ARG A 1 192 ? -17.297 -25.606 5.362 1.00 46.97 192 ARG A CA 1
ATOM 1420 C C . ARG A 1 192 ? -17.727 -24.688 6.522 1.00 46.97 192 ARG A C 1
ATOM 1422 O O . ARG A 1 192 ? -17.560 -25.074 7.669 1.00 46.97 192 ARG A O 1
ATOM 1429 N N . LEU A 1 193 ? -18.355 -23.541 6.252 1.00 49.84 193 LEU A N 1
ATOM 1430 C CA . LEU A 1 193 ? -18.884 -22.638 7.294 1.00 49.84 193 LEU A CA 1
ATOM 1431 C C . LEU A 1 193 ? -20.413 -22.704 7.489 1.00 49.84 193 LEU A C 1
ATOM 1433 O O . LEU A 1 193 ? -20.943 -22.002 8.337 1.00 49.84 193 LEU A O 1
ATOM 1437 N N . ARG A 1 194 ? -21.145 -23.563 6.758 1.00 50.72 194 ARG A N 1
ATOM 1438 C CA . ARG A 1 194 ? -22.622 -23.675 6.865 1.00 50.72 194 ARG A CA 1
ATOM 1439 C C . ARG A 1 194 ? -23.149 -24.905 7.612 1.00 50.72 194 ARG A C 1
ATOM 1441 O O . ARG A 1 194 ? -24.356 -25.125 7.634 1.00 50.72 194 ARG A O 1
ATOM 1448 N N . ARG A 1 195 ? -22.286 -25.738 8.200 1.00 49.19 195 ARG A N 1
ATOM 1449 C CA . ARG A 1 195 ? -22.693 -27.011 8.821 1.00 49.19 195 ARG A CA 1
ATOM 1450 C C . ARG A 1 195 ? -22.317 -27.034 10.302 1.00 49.19 195 ARG A C 1
ATOM 1452 O O . ARG A 1 195 ? -21.415 -27.763 10.695 1.00 49.19 195 ARG A O 1
ATOM 1459 N N . GLY A 1 196 ? -22.984 -26.208 11.104 1.00 47.59 196 GLY A N 1
ATOM 1460 C CA . GLY A 1 196 ? -22.697 -26.138 12.533 1.00 47.59 196 GLY A CA 1
ATOM 1461 C C . GLY A 1 196 ? -23.687 -25.339 13.369 1.00 47.59 196 GLY A C 1
ATOM 1462 O O . GLY A 1 196 ? -23.228 -24.670 14.270 1.00 47.59 196 GLY A O 1
ATOM 1463 N N . GLU A 1 197 ? -24.997 -25.377 13.096 1.00 53.69 197 GLU A N 1
ATOM 1464 C CA . GLU A 1 197 ? -26.009 -24.897 14.058 1.00 53.69 197 GLU A CA 1
ATOM 1465 C C . GLU A 1 197 ? -27.408 -25.441 13.710 1.00 53.69 197 GLU A C 1
ATOM 1467 O O . GLU A 1 197 ? -28.202 -24.846 12.988 1.00 53.69 197 GLU A O 1
ATOM 1472 N N . SER A 1 198 ? -27.697 -26.657 14.173 1.00 52.75 198 SER A N 1
ATOM 1473 C CA . SER A 1 198 ? -29.072 -27.147 14.341 1.00 52.75 198 SER A CA 1
ATOM 1474 C C . SER A 1 198 ? -29.068 -28.275 15.372 1.00 52.75 198 SER A C 1
ATOM 1476 O O . SER A 1 198 ? -29.245 -29.454 15.069 1.00 52.75 198 SER A O 1
ATOM 1478 N N . GLY A 1 199 ? -28.759 -27.893 16.612 1.00 55.66 199 GLY A N 1
ATOM 1479 C CA . GLY A 1 199 ? -28.955 -28.712 17.802 1.00 55.66 199 GLY A CA 1
ATOM 1480 C C . GLY A 1 199 ? -30.299 -28.361 18.429 1.00 55.66 199 GLY A C 1
ATOM 1481 O O . GLY A 1 199 ? -30.469 -27.273 18.962 1.00 55.66 199 GLY A O 1
ATOM 1482 N N . LYS A 1 200 ? -31.246 -29.287 18.291 1.00 52.66 200 LYS A N 1
ATOM 1483 C CA . LYS A 1 200 ? -32.621 -29.295 18.805 1.00 52.66 200 LYS A CA 1
ATOM 1484 C C . LYS A 1 200 ? -32.779 -28.733 20.228 1.00 52.66 200 LYS A C 1
ATOM 1486 O O . LYS A 1 200 ? -32.172 -29.245 21.163 1.00 52.66 200 LYS A O 1
ATOM 1491 N N . VAL A 1 201 ? -33.722 -27.805 20.385 1.00 51.56 201 VAL A N 1
ATOM 1492 C CA . VAL A 1 201 ? -34.493 -27.635 21.623 1.00 51.56 201 VAL A CA 1
ATOM 1493 C C . VAL A 1 201 ? -35.631 -28.655 21.568 1.00 51.56 201 VAL A C 1
ATOM 1495 O O . VAL A 1 201 ? -36.469 -28.600 20.668 1.00 51.56 201 VAL A O 1
ATOM 1498 N N . VAL A 1 202 ? -35.619 -29.621 22.483 1.00 55.00 202 VAL A N 1
ATOM 1499 C CA . VAL A 1 202 ? -36.788 -30.446 22.807 1.00 55.00 202 VAL A CA 1
ATOM 1500 C C . VAL A 1 202 ? -37.372 -29.847 24.080 1.00 55.00 202 VAL A C 1
ATOM 1502 O O . VAL A 1 202 ? -36.643 -29.676 25.057 1.00 55.00 202 VAL A O 1
ATOM 1505 N N . VAL A 1 203 ? -38.641 -29.454 23.989 1.00 63.69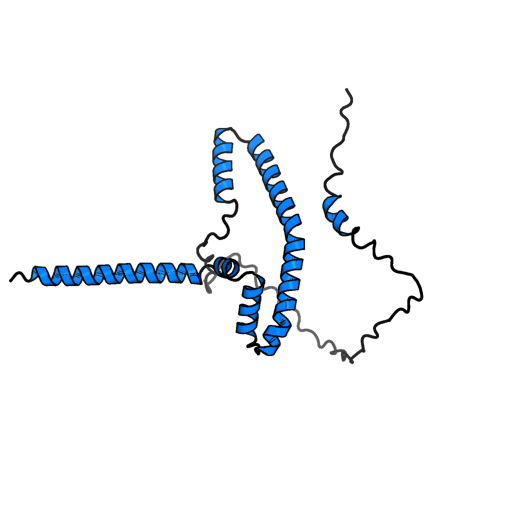 203 VAL A N 1
ATOM 1506 C CA . VAL A 1 203 ? -39.497 -29.003 25.095 1.00 63.69 203 VAL A CA 1
ATOM 1507 C C . VAL A 1 203 ? -39.969 -30.214 25.886 1.00 63.69 203 VAL A C 1
ATOM 1509 O O . VAL A 1 203 ? -40.275 -31.235 25.226 1.00 63.69 203 VAL A O 1
#

Secondary structure (DSSP, 8-state):
--THHHHHHHHHHHHHHHHHHHHHHHHHHHHHH-HHHHHHHH-HHHHHHHHHHHHH---HHHHHHHHHHHHHHHHHHHHHHHHHHHHHHHHHHHHHHHHHHHS-HHHHHHHHHHHHHHS--TT--------S-TT-S--TT-PPPPP-PPP---------------------------S--SSSSSSTTTGGGSSS-------

Foldseek 3Di:
DDPVVVVVVVVVVVVVVVVVVVVVVVVVCVVVLCLPVVCVVQPVLRSVLVVCCVVVVDDPVRSVVCSVVSVVVVVVVCVVVVVVVVVVVVVVVVVLVVVLVPDDPVVNVVVVVVCVVVVDPPPDSDPPPPPPPPDDPDPPPDPPDDPDDPPPPCPPPPPPPPPPPPPPPPPPPDDPPDPPDPPPVVCVVVPPPPPDDDDDDDD

Radius of gyration: 30.43 Å; chains: 1; bounding box: 71×99×54 Å

Sequence (203 aa):
MNKSGYWLTGLGLFLMGACTGALAMGAWLFDMGNPMARMERMGPAAFIMDRLDSELALTVRQRELIAPVVAEVMDKGQALRRPCMEAEAKLFEEGQGKINALLTPEQAAKHNELVGRMRPRLPFPGPPFPGPPPGGPGWPFAPGPPPSPPPLADAPVAKIANTPLALKRGAREGRPVSFFAVSATLSACGARLRRGESGKVVV

pLDDT: mean 76.67, std 20.32, range [38.59, 98.38]